Protein AF-X6M3Y1-F1 (afdb_monomer_lite)

pLDDT: mean 73.24, std 16.62, range [30.56, 94.12]

Foldseek 3Di:
DDDAQWEKDFAQVALVDDPRRIDIDGPPPCPPVPLVDDDDFAWDLFFDWDQLVVLQVLDPLDQPPPPPDDPPPPPVVCVPPPDDDPDPPLDSDHPRDDQVVLPHDDDDDDDCSNPPDPVNDDSYDDCCQDPNHGLFDDRDDLPPLDDPLQVLQRRLQSSVSVSCVVVVHDCPPRAGFASLLCQQSCQAHHSVDGHSSSVLSCQASRFTWGCQQPPDDSDYPPPDNGDSSSRGWDADPVPRDIDSPSVVPIIGGIHTD

Secondary structure (DSSP, 8-state):
-----EEEEE-SS-TTSTTTSEEEEETTTTGGGTTT-----PBPSSPEEEEHHHHHHHS---------PPP---TTTTTTT----------S--TT--GGGGTS----S--HHHH--GGGS-SEE-TT-BTTB--PPPP----SS--HHHHHHHHHHHHHHHHHHHTT---PSPP-B-HHHHHHTTBTEETTEE-HHHHHHHHHHT-EEBGGGS---SSS-TT-TT-GGGTS-EEETTTTEEE---TT-EEEEE-B-

Organism: Reticulomyxa filosa (NCBI:txid46433)

InterPro domains:
  IPR000668 Peptidase C1A, papain C-terminal [PF00112] (10-36)
  IPR000668 Peptidase C1A, papain C-terminal [PF00112] (145-230)
  IPR013128 Peptidase C1A [PTHR12411] (87-226)
  IPR038765 Papain-like cysteine peptidase superfamily [SSF54001] (10-43)
  IPR038765 Papain-like cysteine peptidase superfamily [SSF54001] (108-246)

Sequence (257 aa):
MGGGEKKKGRNSWGTFWGNNGYFRIVKGTNNLGIEELCNWATPAEAPVLVNASNYTSHFQHEKQKEVKQPEKKNAQAEQQKVRSSPTLMSTCRPPSNDWTLVGGEHVKSPRPQDYIKESDLPTDFFWGNIDGTNLLTLPRNQHIPQCLAFGTTSSLSDRFNVLRYQKGENLWPGINLSPQVLINQNAGGTCNGGTPILVYKYAHDTGIPHETCQLYQAINDPHGENTDLNICETCNSIFVLCTKDLSSYNVFLYIFG

Structure (mmCIF, N/CA/C/O backbone):
data_AF-X6M3Y1-F1
#
_entry.id   AF-X6M3Y1-F1
#
loop_
_atom_site.group_PDB
_atom_site.id
_atom_site.type_symbol
_atom_site.label_atom_id
_atom_site.label_alt_id
_atom_site.label_comp_id
_atom_site.label_asym_id
_atom_site.label_entity_id
_atom_site.label_seq_id
_atom_site.pdbx_PDB_ins_code
_atom_site.Cartn_x
_atom_site.Cartn_y
_atom_site.Cartn_z
_atom_site.occupancy
_atom_site.B_iso_or_equiv
_atom_site.auth_seq_id
_atom_site.auth_comp_id
_atom_site.auth_asym_id
_atom_site.auth_atom_id
_atom_site.pdbx_PDB_model_num
ATOM 1 N N . MET A 1 1 ? -30.537 20.343 13.866 1.00 30.56 1 MET A N 1
ATOM 2 C CA . MET A 1 1 ? -29.111 20.382 13.473 1.00 30.56 1 MET A CA 1
ATOM 3 C C . MET A 1 1 ? -28.625 18.941 13.394 1.00 30.56 1 MET A C 1
ATOM 5 O O . MET A 1 1 ? -28.434 18.327 14.431 1.00 30.56 1 MET A O 1
ATOM 9 N N . GLY A 1 2 ? -28.577 18.356 12.193 1.00 35.22 2 GLY A N 1
ATOM 10 C CA . GLY A 1 2 ? -28.268 16.933 12.008 1.00 35.22 2 GLY A CA 1
ATOM 11 C C . GLY A 1 2 ? -26.764 16.679 12.051 1.00 35.22 2 GLY A C 1
ATOM 12 O O . GLY A 1 2 ? -26.049 17.059 11.127 1.00 35.22 2 GLY A O 1
ATOM 13 N N . GLY A 1 3 ? -26.279 16.073 13.133 1.00 39.06 3 GLY A N 1
ATOM 14 C CA . GLY A 1 3 ? -24.910 15.577 13.238 1.00 39.06 3 GLY A CA 1
ATOM 15 C C . GLY A 1 3 ? -24.752 14.297 12.423 1.00 39.06 3 GLY A C 1
ATOM 16 O O . GLY A 1 3 ? -24.928 13.215 12.960 1.00 39.06 3 GLY A O 1
ATOM 17 N N . GLY A 1 4 ? -24.471 14.419 11.125 1.00 55.72 4 GLY A N 1
ATOM 18 C CA . GLY A 1 4 ? -24.090 13.263 10.307 1.00 55.72 4 GLY A CA 1
ATOM 19 C C . GLY A 1 4 ? -22.746 12.683 10.759 1.00 55.72 4 GLY A C 1
ATOM 20 O O . GLY A 1 4 ? -21.876 13.438 11.204 1.00 55.72 4 GLY A O 1
ATOM 21 N N . GLU A 1 5 ? -22.585 11.364 10.634 1.00 62.59 5 GLU A N 1
ATOM 22 C CA . GLU A 1 5 ? -21.345 10.627 10.917 1.00 62.59 5 GLU A CA 1
ATOM 23 C C . GLU A 1 5 ? -20.171 11.197 10.107 1.00 62.59 5 GLU A C 1
ATOM 25 O O . GLU A 1 5 ? -20.294 11.478 8.907 1.00 62.59 5 GLU A O 1
ATOM 30 N N . LYS A 1 6 ? -19.016 11.397 10.756 1.00 71.12 6 LYS A N 1
ATOM 31 C CA . LYS A 1 6 ? -17.847 12.041 10.138 1.00 71.12 6 LYS A CA 1
ATOM 32 C C . LYS A 1 6 ? -16.658 11.094 10.121 1.00 71.12 6 LYS A C 1
ATOM 34 O O . LYS A 1 6 ? -16.201 10.629 11.157 1.00 71.12 6 LYS A O 1
ATOM 39 N N . LYS A 1 7 ? -16.071 10.892 8.942 1.00 73.12 7 LYS A N 1
ATOM 40 C CA . LYS A 1 7 ? -14.771 10.223 8.803 1.00 73.12 7 LYS A CA 1
ATOM 41 C C . LYS A 1 7 ? -13.652 11.248 8.959 1.00 73.12 7 LYS A C 1
ATOM 43 O O . LYS A 1 7 ? -13.731 12.351 8.409 1.00 73.12 7 LYS A O 1
ATOM 48 N N . LYS A 1 8 ? -12.599 10.891 9.697 1.00 82.94 8 LYS A N 1
ATOM 49 C CA . LYS A 1 8 ? -11.385 11.708 9.827 1.00 82.94 8 LYS A CA 1
ATOM 50 C C . LYS A 1 8 ? -10.329 11.228 8.828 1.00 82.94 8 LYS A C 1
ATOM 52 O O . LYS A 1 8 ? -9.882 10.089 8.912 1.00 82.94 8 LYS A O 1
ATOM 57 N N . GLY A 1 9 ? -9.925 12.103 7.909 1.00 77.50 9 GLY A N 1
ATOM 58 C CA . GLY A 1 9 ? -8.853 11.865 6.935 1.00 77.50 9 GLY A CA 1
ATOM 59 C C . GLY A 1 9 ? -7.598 12.674 7.264 1.00 77.50 9 GLY A C 1
ATOM 60 O O . GLY A 1 9 ? -7.696 13.742 7.871 1.00 77.50 9 GLY A O 1
ATOM 61 N N . ARG A 1 10 ? -6.414 12.175 6.893 1.00 78.12 10 ARG A N 1
ATOM 62 C CA . ARG A 1 10 ? -5.130 12.896 7.006 1.00 78.12 10 ARG A CA 1
ATOM 63 C C . ARG A 1 10 ? -4.863 13.673 5.713 1.00 78.12 10 ARG A C 1
ATOM 65 O O . ARG A 1 10 ? -5.164 13.166 4.639 1.00 78.12 10 ARG A O 1
ATOM 72 N N . ASN A 1 11 ? -4.317 14.885 5.811 1.00 76.38 11 ASN A N 1
ATOM 73 C CA . ASN A 1 11 ? -3.915 15.676 4.641 1.00 76.38 11 ASN A CA 1
ATOM 74 C C . ASN A 1 11 ? -2.398 15.590 4.382 1.00 76.38 11 ASN A C 1
ATOM 76 O O . ASN A 1 11 ? -1.631 15.178 5.253 1.00 76.38 11 ASN A O 1
ATOM 80 N N . SER A 1 12 ? -1.978 16.000 3.184 1.00 71.56 12 SER A N 1
ATOM 81 C CA . SER A 1 12 ? -0.576 16.024 2.743 1.00 71.56 12 SER A CA 1
ATOM 82 C C . SER A 1 12 ? 0.134 17.370 2.957 1.00 71.56 12 SER A C 1
ATOM 84 O O . SER A 1 12 ? 1.345 17.451 2.774 1.00 71.56 12 SER A O 1
ATOM 86 N N . TRP A 1 13 ? -0.583 18.419 3.372 1.00 71.62 13 TRP A N 1
ATOM 87 C CA . TRP A 1 13 ? -0.034 19.744 3.687 1.00 71.62 13 TRP A CA 1
ATOM 88 C C . TRP A 1 13 ? 0.578 19.831 5.088 1.00 71.62 13 TRP A C 1
ATOM 90 O O . TRP A 1 13 ? 1.075 20.877 5.469 1.00 71.62 13 TRP A O 1
ATOM 100 N N . GLY A 1 14 ? 0.591 18.741 5.853 1.00 75.06 14 GLY A N 1
ATOM 101 C CA . GLY A 1 14 ? 1.234 18.695 7.162 1.00 75.06 14 GLY A CA 1
ATOM 102 C C . GLY A 1 14 ? 0.368 19.255 8.290 1.00 75.06 14 GLY A C 1
ATOM 103 O O . GLY A 1 14 ? -0.807 19.584 8.126 1.00 75.06 14 GLY A O 1
ATOM 104 N N . THR A 1 15 ? 0.949 19.312 9.487 1.00 80.94 15 THR A N 1
ATOM 105 C CA . THR A 1 15 ? 0.204 19.561 10.730 1.00 80.94 15 THR A CA 1
ATOM 106 C C . THR A 1 15 ? -0.320 20.987 10.872 1.00 80.94 15 THR A C 1
ATOM 108 O O . THR A 1 15 ? -1.254 21.196 11.634 1.00 80.94 15 THR A O 1
ATOM 111 N N . PHE A 1 16 ? 0.215 21.960 10.133 1.00 82.81 16 PHE A N 1
ATOM 112 C CA . PHE A 1 16 ? -0.218 23.360 10.219 1.00 82.81 16 PHE A CA 1
ATOM 113 C C . PHE A 1 16 ? -1.566 23.635 9.536 1.00 82.81 16 PHE A C 1
ATOM 115 O O . PHE A 1 16 ? -2.150 24.696 9.746 1.00 82.81 16 PHE A O 1
ATOM 122 N N . TRP A 1 17 ? -2.065 22.708 8.714 1.00 81.12 17 TRP A N 1
ATOM 123 C CA . TRP A 1 17 ? -3.329 22.871 8.001 1.00 81.12 17 TRP A CA 1
ATOM 124 C C . TRP A 1 17 ? -4.440 21.985 8.579 1.00 81.12 17 TRP A C 1
ATOM 126 O O . TRP A 1 17 ? -4.222 20.830 8.972 1.00 81.12 17 TRP A O 1
ATOM 136 N N . GLY A 1 18 ? -5.666 22.517 8.571 1.00 83.06 18 GLY A N 1
ATOM 137 C CA . GLY A 1 18 ? -6.868 21.823 9.028 1.00 83.06 18 GLY A CA 1
ATOM 138 C C . GLY A 1 18 ? -6.852 21.563 10.535 1.00 83.06 18 GLY A C 1
ATOM 139 O O . GLY A 1 18 ? -6.463 22.413 11.328 1.00 83.06 18 GLY A O 1
ATOM 140 N N . ASN A 1 19 ? -7.265 20.365 10.939 1.00 83.81 19 ASN A N 1
ATOM 141 C CA . ASN A 1 19 ? -7.299 19.922 12.332 1.00 83.81 19 ASN A CA 1
ATOM 142 C C . ASN A 1 19 ? -5.987 19.220 12.711 1.00 83.81 19 ASN A C 1
ATOM 144 O O . ASN A 1 19 ? -5.992 18.007 12.926 1.00 83.81 19 ASN A O 1
ATOM 148 N N . ASN A 1 20 ? -4.876 19.957 12.771 1.00 84.00 20 ASN A N 1
ATOM 149 C CA . ASN A 1 20 ? -3.535 19.423 13.048 1.00 84.00 20 ASN A CA 1
ATOM 150 C C . ASN A 1 20 ? -3.076 18.364 12.029 1.00 84.00 20 ASN A C 1
ATOM 152 O O . ASN A 1 20 ? -2.625 17.282 12.409 1.00 84.00 20 ASN A O 1
ATOM 156 N N . GLY A 1 21 ? -3.242 18.623 10.729 1.00 80.06 21 GLY A N 1
ATOM 157 C CA . GLY A 1 21 ? -2.907 17.639 9.692 1.00 80.06 21 GLY A CA 1
ATOM 158 C C . GLY A 1 21 ? -4.066 16.728 9.283 1.00 80.06 21 GLY A C 1
ATOM 159 O O . GLY A 1 21 ? -3.867 15.754 8.557 1.00 80.06 21 GLY A O 1
ATOM 160 N N . TYR A 1 22 ? -5.295 17.050 9.699 1.00 84.12 22 TYR A N 1
ATOM 161 C CA . TYR A 1 22 ? -6.482 16.241 9.421 1.00 84.12 22 TYR A CA 1
ATOM 162 C C . TYR A 1 22 ? -7.662 17.067 8.910 1.00 84.12 22 TYR A C 1
ATOM 164 O O . TYR A 1 22 ? -7.782 18.255 9.194 1.00 84.12 22 TYR A O 1
ATOM 172 N N . PHE A 1 23 ? -8.579 16.416 8.208 1.00 84.94 23 PHE A N 1
ATOM 173 C CA . PHE A 1 23 ? -9.876 16.961 7.822 1.00 84.94 23 PHE A CA 1
ATOM 174 C C . PHE A 1 23 ? -10.991 15.995 8.226 1.00 84.94 23 PHE A C 1
ATOM 176 O O . PHE A 1 23 ? -10.748 14.830 8.551 1.00 84.94 23 PHE A O 1
ATOM 183 N N . ARG A 1 24 ? -12.225 16.494 8.249 1.00 84.06 24 ARG A N 1
ATOM 184 C CA . ARG A 1 24 ? -13.423 15.687 8.492 1.00 84.06 24 ARG A CA 1
ATOM 185 C C . ARG A 1 24 ? -14.306 15.734 7.260 1.00 84.06 24 ARG A C 1
ATOM 187 O O . ARG A 1 24 ? -14.491 16.806 6.690 1.00 84.06 24 ARG A O 1
ATOM 194 N N . ILE A 1 25 ? -14.861 14.591 6.890 1.00 81.19 25 ILE A N 1
ATOM 195 C CA . ILE A 1 25 ? -15.782 14.465 5.766 1.00 81.19 25 ILE A CA 1
ATOM 196 C C . ILE A 1 25 ? -17.045 13.738 6.212 1.00 81.19 25 ILE A C 1
ATOM 198 O O . ILE A 1 25 ? -16.974 12.799 7.005 1.00 81.19 25 ILE A O 1
ATOM 202 N N . VAL A 1 26 ? -18.198 14.221 5.752 1.00 80.00 26 VAL A N 1
ATOM 203 C CA . VAL A 1 26 ? -19.497 13.608 6.053 1.00 80.00 26 VAL A CA 1
ATOM 204 C C . VAL A 1 26 ? -19.608 12.304 5.264 1.00 80.00 26 VAL A C 1
ATOM 206 O O . VAL A 1 26 ? -19.331 12.290 4.065 1.00 80.00 26 VAL A O 1
ATOM 209 N N . LYS A 1 27 ? -19.966 11.218 5.952 1.00 76.44 27 LYS A N 1
ATOM 210 C CA . LYS A 1 27 ? -20.235 9.901 5.357 1.00 76.44 27 LYS A CA 1
ATOM 211 C C . LYS A 1 27 ? -21.645 9.874 4.746 1.00 76.44 27 LYS A C 1
ATOM 213 O O . LYS A 1 27 ? -22.550 10.530 5.258 1.00 76.44 27 LYS A O 1
ATOM 218 N N . GLY A 1 28 ? -21.835 9.095 3.684 1.00 74.81 28 GLY A N 1
ATOM 219 C CA . GLY A 1 28 ? -23.140 8.775 3.091 1.00 74.81 28 GLY A CA 1
ATOM 220 C C . GLY A 1 28 ? -23.686 9.831 2.130 1.00 74.81 28 GLY A C 1
ATOM 221 O O . GLY A 1 28 ? -24.784 9.673 1.603 1.00 74.81 28 GLY A O 1
ATOM 222 N N . THR A 1 29 ? -22.948 10.919 1.904 1.00 80.31 29 THR A N 1
ATOM 223 C CA . THR A 1 29 ? -23.329 11.988 0.968 1.00 80.31 29 THR A CA 1
ATOM 224 C C . THR A 1 29 ? -22.444 12.036 -0.272 1.00 80.31 29 THR A C 1
ATOM 226 O O . THR A 1 29 ? -22.607 12.940 -1.090 1.00 80.31 29 THR A O 1
ATOM 229 N N . ASN A 1 30 ? -21.498 11.097 -0.411 1.00 73.44 30 ASN A N 1
ATOM 230 C CA . ASN A 1 30 ? -20.505 11.075 -1.481 1.00 73.44 30 ASN A CA 1
ATOM 231 C C . ASN A 1 30 ? -19.776 12.423 -1.675 1.00 73.44 30 ASN A C 1
ATOM 233 O O . ASN A 1 30 ? -19.511 12.884 -2.788 1.00 73.44 30 ASN A O 1
ATOM 237 N N . ASN A 1 31 ? -19.464 13.099 -0.568 1.00 73.44 31 ASN A N 1
ATOM 238 C CA . ASN A 1 31 ? -18.781 14.384 -0.624 1.00 73.44 31 ASN A CA 1
ATOM 239 C C . ASN A 1 31 ? -17.393 14.227 -1.276 1.00 73.44 31 ASN A C 1
ATOM 241 O O . ASN A 1 31 ? -16.652 13.302 -0.943 1.00 73.44 31 ASN A O 1
ATOM 245 N N . LEU A 1 32 ? -17.034 15.133 -2.192 1.00 72.81 32 LEU A N 1
ATOM 246 C CA . LEU A 1 32 ? -15.789 15.074 -2.983 1.00 72.81 32 LEU A CA 1
ATOM 247 C C . LEU A 1 32 ? -15.592 13.768 -3.783 1.00 72.81 32 LEU A C 1
ATOM 249 O O . LEU A 1 32 ? -14.458 13.428 -4.113 1.00 72.81 32 LEU A O 1
ATOM 253 N N . GLY A 1 33 ? -16.661 13.020 -4.068 1.00 71.88 33 GLY A N 1
ATOM 254 C CA . GLY A 1 33 ? -16.580 11.769 -4.824 1.00 71.88 33 GLY A CA 1
ATOM 255 C C . GLY A 1 33 ? -15.887 10.617 -4.080 1.00 71.88 33 GLY A C 1
ATOM 256 O O . GLY A 1 33 ? -15.565 9.594 -4.678 1.00 71.88 33 GLY A O 1
ATOM 257 N N . ILE A 1 34 ? -15.629 10.752 -2.771 1.00 72.25 34 ILE A N 1
ATOM 258 C CA . ILE A 1 34 ? -14.896 9.741 -1.984 1.00 72.25 34 ILE A CA 1
ATOM 259 C C . ILE A 1 34 ? -15.653 8.411 -1.868 1.00 72.25 34 ILE A C 1
ATOM 261 O O . ILE A 1 34 ? -15.066 7.373 -1.568 1.00 72.25 34 ILE A O 1
ATOM 265 N N . GLU A 1 35 ? -16.963 8.450 -2.087 1.00 74.62 35 GLU A N 1
ATOM 266 C CA . GLU A 1 35 ? -17.842 7.292 -2.097 1.00 74.62 35 GLU A CA 1
ATOM 267 C C . GLU A 1 35 ? -18.259 6.960 -3.532 1.00 74.62 35 GLU A C 1
ATOM 269 O O . GLU A 1 35 ? -19.259 6.288 -3.693 1.00 74.62 35 GLU A O 1
ATOM 274 N N . GLU A 1 36 ? -17.545 7.418 -4.573 1.00 70.94 36 GLU A N 1
ATOM 275 C CA . GLU A 1 36 ? -17.831 7.040 -5.965 1.00 70.94 36 GLU A CA 1
ATOM 276 C C . GLU A 1 36 ? -17.197 5.712 -6.324 1.00 70.94 36 GLU A C 1
ATOM 278 O O . GLU A 1 36 ? -17.861 4.895 -6.940 1.00 70.94 36 GLU A O 1
ATOM 283 N N . LEU A 1 37 ? -15.939 5.468 -5.954 1.00 71.25 37 LEU A N 1
ATOM 284 C CA . LEU A 1 37 ? -15.210 4.248 -6.304 1.00 71.25 37 LEU A CA 1
ATOM 285 C C . LEU A 1 37 ? -14.858 3.484 -5.028 1.00 71.25 37 LEU A C 1
ATOM 287 O O . LEU A 1 37 ? -13.996 3.894 -4.255 1.00 71.25 37 LEU A O 1
ATOM 291 N N . CYS A 1 38 ? -15.515 2.344 -4.806 1.00 75.12 38 CYS A N 1
ATOM 292 C CA . CYS A 1 38 ? -15.177 1.453 -3.697 1.00 75.12 38 CYS A CA 1
ATOM 293 C C . CYS A 1 38 ? -14.281 0.316 -4.196 1.00 75.12 38 CYS A C 1
ATOM 295 O O . CYS A 1 38 ? -14.755 -0.634 -4.822 1.00 75.12 38 CYS A O 1
ATOM 297 N N . ASN A 1 39 ? -12.975 0.432 -3.969 1.00 79.38 39 ASN A N 1
ATOM 298 C CA . ASN A 1 39 ? -11.992 -0.589 -4.317 1.00 79.38 39 ASN A CA 1
ATOM 299 C C . ASN A 1 39 ? -11.162 -0.914 -3.075 1.00 79.38 39 ASN A C 1
ATOM 301 O O . ASN A 1 39 ? -10.806 -0.020 -2.306 1.00 79.38 39 ASN A O 1
ATOM 305 N N . TRP A 1 40 ? -10.847 -2.187 -2.873 1.00 83.12 40 TRP A N 1
ATOM 306 C CA . TRP A 1 40 ? -9.931 -2.605 -1.825 1.00 83.12 40 TRP A CA 1
ATOM 307 C C . TRP A 1 40 ? -9.213 -3.885 -2.223 1.00 83.12 40 TRP A C 1
ATOM 309 O O . TRP A 1 40 ? -9.673 -4.621 -3.091 1.00 83.12 40 TRP A O 1
ATOM 319 N N . ALA A 1 41 ? -8.116 -4.159 -1.528 1.00 86.88 41 ALA A N 1
ATOM 320 C CA . ALA A 1 41 ? -7.443 -5.443 -1.561 1.00 86.88 41 ALA A CA 1
ATOM 321 C C . ALA A 1 41 ? -7.182 -5.907 -0.123 1.00 86.88 41 ALA A C 1
ATOM 323 O O . ALA A 1 41 ? -7.070 -5.081 0.796 1.00 86.88 41 ALA A O 1
ATOM 324 N N . THR A 1 42 ? -7.117 -7.218 0.085 1.00 88.75 42 THR A N 1
ATOM 325 C CA . THR A 1 42 ? -6.801 -7.811 1.388 1.00 88.75 42 THR A CA 1
ATOM 326 C C . THR A 1 42 ? -5.342 -8.249 1.374 1.00 88.75 42 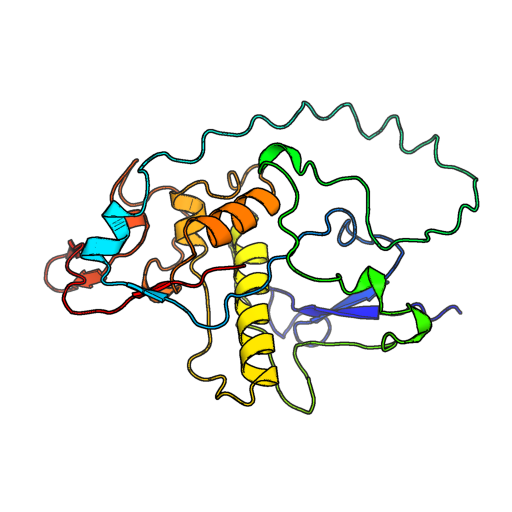THR A C 1
ATOM 328 O O . THR A 1 42 ? -4.950 -8.960 0.452 1.00 88.75 42 THR A O 1
ATOM 331 N N . PRO A 1 43 ? -4.499 -7.798 2.319 1.00 88.50 43 PRO A N 1
ATOM 332 C CA . PRO A 1 43 ? -3.105 -8.218 2.335 1.00 88.50 43 PRO A CA 1
ATOM 333 C C . PRO A 1 43 ? -2.995 -9.736 2.494 1.00 88.50 43 PRO A C 1
ATOM 335 O O . PRO A 1 43 ? -3.748 -10.331 3.269 1.00 88.50 43 PRO A O 1
ATOM 338 N N . ALA A 1 44 ? -2.051 -10.355 1.786 1.00 85.94 44 ALA A N 1
ATOM 339 C CA . ALA A 1 44 ? -1.667 -11.732 2.065 1.00 85.94 44 ALA A CA 1
ATOM 340 C C . ALA A 1 44 ? -1.060 -11.835 3.476 1.00 85.94 44 ALA A C 1
ATOM 342 O O . ALA A 1 44 ? -0.567 -10.853 4.035 1.00 85.94 44 ALA A O 1
ATOM 343 N N . GLU A 1 45 ? -1.096 -13.034 4.062 1.00 80.31 45 GLU A N 1
ATOM 344 C CA . GLU A 1 45 ? -0.752 -13.235 5.474 1.00 80.31 45 GLU A CA 1
ATOM 345 C C . GLU A 1 45 ? 0.672 -12.807 5.847 1.00 80.31 45 GLU A C 1
ATOM 347 O O . GLU A 1 45 ? 0.884 -12.389 6.988 1.00 80.31 45 GLU A O 1
ATOM 352 N N . ALA A 1 46 ? 1.617 -12.895 4.910 1.00 73.94 46 ALA A N 1
ATOM 353 C CA . ALA A 1 46 ? 2.993 -12.443 5.064 1.00 73.94 46 ALA A CA 1
ATOM 354 C C . ALA A 1 46 ? 3.541 -11.923 3.721 1.00 73.94 46 ALA A C 1
ATOM 356 O O . ALA A 1 46 ? 3.143 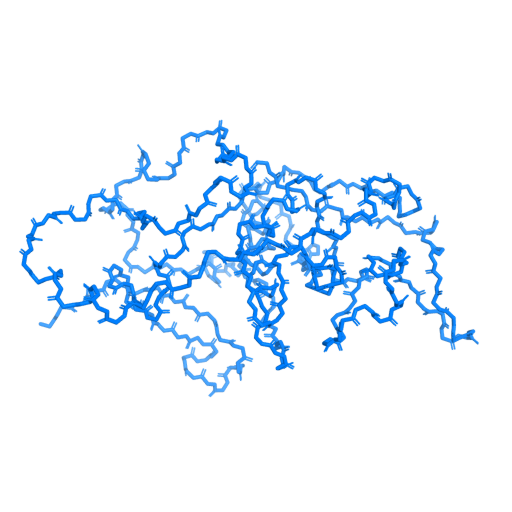-12.427 2.665 1.00 73.94 46 ALA A O 1
ATOM 357 N N . PRO A 1 47 ? 4.461 -10.938 3.735 1.00 76.06 47 PRO A N 1
ATOM 358 C CA . PRO A 1 47 ? 5.191 -10.560 2.534 1.00 76.06 47 PRO A CA 1
ATOM 359 C C . PRO A 1 47 ? 6.069 -11.722 2.059 1.00 76.06 47 PRO A C 1
ATOM 361 O O . PRO A 1 47 ? 6.647 -12.457 2.862 1.00 76.06 47 PRO A O 1
ATOM 364 N N . VAL A 1 48 ? 6.201 -11.865 0.746 1.00 77.31 48 VAL A N 1
ATOM 365 C CA . VAL A 1 48 ? 7.074 -12.868 0.136 1.00 77.31 48 VAL A CA 1
ATOM 366 C C . VAL A 1 48 ? 8.490 -12.309 0.084 1.00 77.31 48 VAL A C 1
ATOM 368 O O . VAL A 1 48 ? 8.718 -11.210 -0.418 1.00 77.31 48 VAL A O 1
ATOM 371 N N . LEU A 1 49 ? 9.453 -13.060 0.614 1.00 70.69 49 LEU A N 1
ATOM 372 C CA . LEU A 1 49 ? 10.867 -12.741 0.457 1.00 70.69 49 LEU A CA 1
ATOM 373 C C . LEU A 1 49 ? 11.336 -13.235 -0.905 1.00 70.69 49 LEU A C 1
ATOM 375 O O . LEU A 1 49 ? 11.343 -14.437 -1.167 1.00 70.69 49 LEU A O 1
ATOM 379 N N . VAL A 1 50 ? 11.741 -12.302 -1.759 1.00 68.19 50 VAL A N 1
ATOM 380 C CA . VAL A 1 50 ? 12.281 -12.605 -3.084 1.00 68.19 50 VAL A CA 1
ATOM 381 C C . VAL A 1 50 ? 13.704 -12.076 -3.192 1.00 68.19 50 VAL A C 1
ATOM 383 O O . VAL A 1 50 ? 14.008 -10.960 -2.760 1.00 68.19 50 VAL A O 1
ATOM 386 N N . ASN A 1 51 ? 14.592 -12.882 -3.779 1.00 65.88 51 ASN A N 1
ATOM 387 C CA . ASN A 1 51 ? 15.868 -12.360 -4.247 1.00 65.88 51 ASN A CA 1
ATOM 388 C C . ASN A 1 51 ? 15.572 -11.486 -5.464 1.00 65.88 51 ASN A C 1
ATOM 390 O O . ASN A 1 51 ? 14.929 -11.950 -6.408 1.00 65.88 51 ASN A O 1
ATOM 394 N N . ALA A 1 52 ? 16.018 -10.235 -5.454 1.00 59.25 52 ALA A N 1
ATOM 395 C CA . ALA A 1 52 ? 15.649 -9.309 -6.510 1.00 59.25 52 ALA A CA 1
ATOM 396 C C . ALA A 1 52 ? 16.200 -9.704 -7.896 1.00 59.25 52 ALA A C 1
ATOM 398 O O . ALA A 1 52 ? 15.624 -9.304 -8.903 1.00 59.25 52 ALA A O 1
ATOM 399 N N . SER A 1 53 ? 17.253 -10.533 -7.964 1.00 58.12 53 SER A N 1
ATOM 400 C CA . SER A 1 53 ? 17.740 -11.104 -9.231 1.00 58.12 53 SER A CA 1
ATOM 401 C C . SER A 1 53 ? 16.781 -12.134 -9.844 1.00 58.12 53 SER A C 1
ATOM 403 O O . SER A 1 53 ? 16.760 -12.297 -11.059 1.00 58.12 53 SER A O 1
ATOM 405 N N . ASN A 1 54 ? 15.967 -12.800 -9.017 1.00 58.12 54 ASN A N 1
ATOM 406 C CA . ASN A 1 54 ? 14.911 -13.732 -9.437 1.00 58.12 54 ASN A CA 1
ATOM 407 C C . ASN A 1 54 ? 13.539 -13.056 -9.518 1.00 58.12 54 ASN A C 1
ATOM 409 O O . ASN A 1 54 ? 12.602 -13.596 -10.095 1.00 58.12 54 ASN A O 1
ATOM 413 N N . TYR A 1 55 ? 13.404 -11.884 -8.906 1.00 56.53 55 TYR A N 1
ATOM 414 C CA . TYR A 1 55 ? 12.179 -11.107 -8.923 1.00 56.53 55 TYR A CA 1
ATOM 415 C C . TYR A 1 55 ? 11.862 -10.630 -10.341 1.00 56.53 55 TYR A C 1
ATOM 417 O O . TYR A 1 55 ? 10.717 -10.707 -10.751 1.00 56.53 55 TYR A O 1
ATOM 425 N N . THR A 1 56 ? 12.864 -10.240 -11.129 1.00 55.12 56 THR A N 1
ATOM 426 C CA . THR A 1 56 ? 12.692 -9.665 -12.474 1.00 55.12 56 THR A CA 1
ATOM 427 C C . THR A 1 56 ? 12.246 -10.666 -13.534 1.00 55.12 56 THR A C 1
ATOM 429 O O . THR A 1 56 ? 11.516 -10.290 -14.442 1.00 55.12 56 THR A O 1
ATOM 432 N N . SER A 1 57 ? 12.568 -11.954 -13.383 1.00 52.78 57 SER A N 1
ATOM 433 C CA . SER A 1 57 ? 12.051 -13.017 -14.259 1.00 52.78 57 SER A CA 1
ATOM 434 C C . SER A 1 57 ? 10.593 -13.403 -13.966 1.00 52.78 57 SER A C 1
ATOM 436 O O . SER A 1 57 ? 9.955 -14.032 -14.810 1.00 52.78 57 SER A O 1
ATOM 438 N N . HIS A 1 58 ? 10.049 -13.013 -12.804 1.00 48.38 58 HIS A N 1
ATOM 439 C CA . HIS A 1 58 ? 8.625 -13.152 -12.473 1.00 48.38 58 HIS A CA 1
ATOM 440 C C . HIS A 1 58 ? 7.747 -12.069 -13.117 1.00 48.38 58 HIS A C 1
ATOM 442 O O . HIS A 1 58 ? 6.544 -12.281 -13.280 1.00 48.38 58 HIS A O 1
ATOM 448 N N . PHE A 1 59 ? 8.324 -10.931 -13.511 1.00 53.88 59 PHE A N 1
ATOM 449 C CA . PHE A 1 59 ? 7.611 -9.913 -14.273 1.00 53.88 59 PHE A CA 1
ATOM 450 C C . PHE A 1 59 ? 7.609 -10.325 -15.737 1.00 53.88 59 PHE A C 1
ATOM 452 O O . PHE A 1 59 ? 8.648 -10.346 -16.394 1.00 53.88 59 PHE A O 1
ATOM 459 N N . GLN A 1 60 ? 6.432 -10.598 -16.298 1.00 47.47 60 GLN A N 1
ATOM 460 C CA . GLN A 1 60 ? 6.298 -10.411 -17.736 1.00 47.47 60 GLN A CA 1
ATOM 461 C C . GLN A 1 60 ? 6.587 -8.928 -17.990 1.00 47.47 60 GLN A C 1
ATOM 463 O O . GLN A 1 60 ? 5.853 -8.076 -17.500 1.00 47.47 60 GLN A O 1
ATOM 468 N N . HIS A 1 61 ? 7.667 -8.626 -18.717 1.00 47.34 61 HIS A N 1
ATOM 469 C CA . HIS A 1 61 ? 8.119 -7.279 -19.106 1.00 47.34 61 HIS A CA 1
ATOM 470 C C . HIS A 1 61 ? 7.077 -6.450 -19.886 1.00 47.34 61 HIS A C 1
ATOM 472 O O . HIS A 1 61 ? 7.397 -5.416 -20.472 1.00 47.34 61 HIS A O 1
ATOM 478 N N . GLU A 1 62 ? 5.826 -6.885 -19.953 1.00 51.00 62 GLU A N 1
ATOM 479 C CA . GLU A 1 62 ? 4.775 -6.158 -20.627 1.00 51.00 62 GLU A CA 1
ATOM 480 C C . GLU A 1 62 ? 4.267 -5.062 -19.691 1.00 51.00 62 GLU A C 1
ATOM 482 O O . GLU A 1 62 ? 3.494 -5.323 -18.767 1.00 51.00 62 GLU A O 1
ATOM 487 N N . LYS A 1 63 ? 4.675 -3.809 -19.958 1.00 52.97 63 LYS A N 1
ATOM 488 C CA . LYS A 1 63 ? 3.920 -2.632 -19.502 1.00 52.97 63 LYS A CA 1
ATOM 489 C C . LYS A 1 63 ? 2.440 -2.943 -19.699 1.00 52.97 63 LYS A C 1
ATOM 491 O O . LYS A 1 63 ? 2.051 -3.350 -20.800 1.00 52.97 63 LYS A O 1
ATOM 496 N N . GLN A 1 64 ? 1.616 -2.755 -18.665 1.00 56.22 64 GLN A N 1
ATOM 497 C CA . GLN A 1 64 ? 0.178 -2.925 -18.847 1.00 56.22 64 GLN A CA 1
ATOM 498 C C . GLN A 1 64 ? -0.251 -2.007 -19.998 1.00 56.22 64 GLN A C 1
ATOM 500 O O . GLN A 1 64 ? -0.026 -0.791 -19.950 1.00 56.22 64 GLN A O 1
ATOM 505 N N . LYS A 1 65 ? -0.787 -2.608 -21.072 1.00 52.66 65 LYS A N 1
ATOM 506 C CA . LYS A 1 65 ? -1.288 -1.863 -22.234 1.00 52.66 65 LYS A CA 1
ATOM 507 C C . LYS A 1 65 ? -2.267 -0.818 -21.721 1.00 52.66 65 LYS A C 1
ATOM 509 O O . LYS A 1 65 ? -3.110 -1.143 -20.887 1.00 52.66 65 LYS A O 1
ATOM 514 N N . GLU A 1 66 ? -2.161 0.415 -22.218 1.00 51.38 66 GLU A N 1
ATOM 515 C CA . GLU A 1 66 ? -3.112 1.469 -21.873 1.00 51.38 66 GLU A CA 1
ATOM 516 C C . GLU A 1 66 ? -4.539 0.958 -22.083 1.00 51.38 66 GLU A C 1
ATOM 518 O O . GLU A 1 66 ? -4.983 0.709 -23.20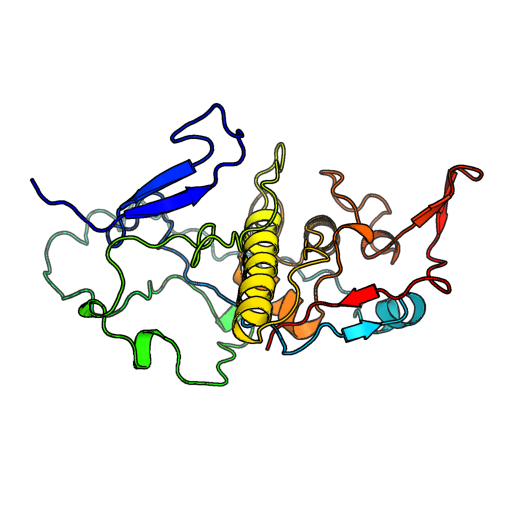8 1.00 51.38 66 GLU A O 1
ATOM 523 N N . VAL A 1 67 ? -5.266 0.788 -20.983 1.00 50.97 67 VAL A N 1
ATOM 524 C CA . VAL A 1 67 ? -6.696 0.527 -21.046 1.00 50.97 67 VAL A CA 1
ATOM 525 C C . VAL A 1 67 ? -7.338 1.838 -21.480 1.00 50.97 67 VAL A C 1
ATOM 527 O O . VAL A 1 67 ? -7.423 2.785 -20.695 1.00 50.97 67 VAL A O 1
ATOM 530 N N . LYS A 1 68 ? -7.765 1.918 -22.747 1.00 42.34 68 LYS A N 1
ATOM 531 C CA . LYS A 1 68 ? -8.568 3.044 -23.236 1.00 42.34 68 LYS A CA 1
ATOM 532 C C . LYS A 1 68 ? -9.817 3.135 -22.364 1.00 42.34 68 LYS A C 1
ATOM 534 O O . LYS A 1 68 ? -10.661 2.242 -22.409 1.00 42.34 68 LYS A O 1
ATOM 539 N N . GLN A 1 69 ? -9.924 4.197 -21.563 1.00 43.44 69 GLN A N 1
ATOM 540 C CA . GLN A 1 69 ? -11.170 4.488 -20.861 1.00 43.44 69 GLN A CA 1
ATOM 541 C C . GLN A 1 69 ? -12.290 4.605 -21.904 1.00 43.44 69 GLN A C 1
ATOM 543 O O . GLN A 1 69 ? -12.065 5.225 -22.950 1.00 43.44 69 GLN A O 1
ATOM 548 N N . PRO A 1 70 ? -13.485 4.043 -21.655 1.00 38.69 70 PRO A N 1
ATOM 549 C CA . PRO A 1 70 ? -14.636 4.378 -22.476 1.00 38.69 70 PRO A CA 1
ATOM 550 C C . PRO A 1 70 ? -14.802 5.900 -22.455 1.00 38.69 70 PRO A C 1
ATOM 552 O O . PRO A 1 70 ? -14.696 6.524 -21.395 1.00 38.69 70 PRO A O 1
ATOM 555 N N . GLU A 1 71 ? -14.997 6.500 -23.633 1.00 32.81 71 GLU A N 1
ATOM 556 C CA . GLU A 1 71 ? -15.221 7.938 -23.770 1.00 32.81 71 GLU A CA 1
ATOM 557 C C . GLU A 1 71 ? -16.250 8.379 -22.731 1.00 32.81 71 GLU A C 1
ATOM 559 O O . GLU A 1 71 ? -17.344 7.810 -22.644 1.00 32.81 71 GLU A O 1
ATOM 564 N N . LYS A 1 72 ? -15.885 9.374 -21.914 1.00 38.38 72 LYS A N 1
ATOM 565 C CA . LYS A 1 72 ? -16.799 9.996 -20.959 1.00 38.38 72 LYS A CA 1
ATOM 566 C C . LYS A 1 72 ? -17.987 10.538 -21.750 1.00 38.38 72 LYS A C 1
ATOM 568 O O . LYS A 1 72 ? -17.934 11.654 -22.259 1.00 38.38 72 LYS A O 1
ATOM 573 N N . LYS A 1 73 ? -19.075 9.770 -21.855 1.00 34.72 73 LYS A N 1
ATOM 574 C CA . LYS A 1 73 ? -20.367 10.335 -22.242 1.00 34.72 73 LYS A CA 1
ATOM 575 C C . LYS A 1 73 ? -20.656 11.435 -21.230 1.00 34.72 73 LYS A C 1
ATOM 577 O O . LYS A 1 73 ? -20.552 11.207 -20.029 1.00 34.72 73 LYS A O 1
ATOM 582 N N . ASN A 1 74 ? -20.913 12.638 -21.736 1.00 33.53 74 ASN A N 1
ATOM 583 C CA . ASN A 1 74 ? -21.051 13.864 -20.957 1.00 33.53 74 ASN A CA 1
ATOM 584 C C . ASN A 1 74 ? -21.909 13.649 -19.696 1.00 33.53 74 ASN A C 1
ATOM 586 O O . ASN A 1 74 ? -23.137 13.660 -19.757 1.00 33.53 74 ASN A O 1
ATOM 590 N N . ALA A 1 75 ? -21.247 13.525 -18.542 1.00 41.91 75 ALA A N 1
ATOM 591 C CA . ALA A 1 75 ? -21.867 13.322 -17.229 1.00 41.91 75 ALA A CA 1
ATOM 592 C C . ALA A 1 75 ? -22.695 14.532 -16.747 1.00 41.91 75 ALA A C 1
ATOM 594 O O . ALA A 1 75 ? -23.298 14.495 -15.679 1.00 41.91 75 ALA A O 1
ATOM 595 N N . GLN A 1 76 ? -22.753 15.609 -17.534 1.00 38.00 76 GLN A N 1
ATOM 596 C CA . GLN A 1 76 ? -23.582 16.779 -17.250 1.00 38.00 76 GLN A CA 1
ATOM 597 C C . GLN A 1 76 ? -25.044 16.610 -17.694 1.00 38.00 76 GLN A C 1
ATOM 599 O O . GLN A 1 76 ? -25.900 17.335 -17.198 1.00 38.00 76 GLN A O 1
ATOM 604 N N . ALA A 1 77 ? -25.367 15.648 -18.569 1.00 33.56 77 ALA A N 1
ATOM 605 C CA . ALA A 1 77 ? -26.746 15.454 -19.037 1.00 33.56 77 ALA A CA 1
ATOM 606 C C . ALA A 1 77 ? -27.597 14.536 -18.129 1.00 33.56 77 ALA A C 1
ATOM 608 O O . ALA A 1 77 ? -28.823 14.620 -18.159 1.00 33.56 77 ALA A O 1
ATOM 609 N N . GLU A 1 78 ? -26.984 13.694 -17.288 1.00 36.00 78 GLU A N 1
ATOM 610 C CA . GLU A 1 78 ? -27.712 12.779 -16.383 1.00 36.00 78 GLU A CA 1
ATOM 611 C C . GLU A 1 78 ? -27.921 13.326 -14.963 1.00 36.00 78 GLU A C 1
ATOM 613 O O . GLU A 1 78 ? -28.830 12.881 -14.260 1.00 36.00 78 GLU A O 1
ATOM 618 N N . GLN A 1 79 ? -27.171 14.355 -14.553 1.00 44.41 79 GLN A N 1
ATOM 619 C CA . GLN A 1 79 ? -27.293 14.956 -13.216 1.00 44.41 79 GLN A CA 1
ATOM 620 C C . GLN A 1 79 ? -28.639 15.662 -12.964 1.00 44.41 79 GLN A C 1
ATOM 622 O O . GLN A 1 79 ? -28.975 15.944 -11.816 1.00 44.41 79 GLN A O 1
ATOM 627 N N . GLN A 1 80 ? -29.452 15.909 -13.998 1.00 38.53 80 GLN A N 1
ATOM 628 C CA . GLN A 1 80 ? -30.778 16.523 -13.845 1.00 38.53 80 GLN A CA 1
ATOM 629 C C . GLN A 1 80 ? -31.949 15.534 -13.746 1.00 38.53 80 GLN A C 1
ATOM 631 O O . GLN A 1 80 ? -33.050 15.969 -13.406 1.00 38.53 80 GLN A O 1
ATOM 636 N N . LYS A 1 81 ? -31.758 14.226 -13.986 1.00 31.00 81 LYS A N 1
ATOM 637 C CA . LYS A 1 81 ? -32.877 13.258 -13.979 1.00 31.00 81 LYS A CA 1
ATOM 638 C C . LYS A 1 81 ? -32.982 12.394 -12.718 1.00 31.00 81 LYS A C 1
ATOM 640 O O . LYS A 1 81 ? -34.006 11.751 -12.520 1.00 31.00 81 LYS A O 1
ATOM 645 N N . VAL A 1 82 ? -32.005 12.436 -11.810 1.00 38.22 82 VAL A N 1
ATOM 646 C CA . VAL A 1 82 ? -32.113 11.787 -10.486 1.00 38.22 82 VAL A CA 1
ATOM 647 C C . VAL A 1 82 ? -32.609 12.800 -9.452 1.00 38.22 82 VAL A C 1
ATOM 649 O O . VAL A 1 82 ? -31.985 13.066 -8.430 1.00 38.22 82 VAL A O 1
ATOM 652 N N . ARG A 1 83 ? -33.753 13.424 -9.740 1.00 44.31 83 ARG A N 1
ATOM 653 C CA . ARG A 1 83 ? -34.545 14.133 -8.735 1.00 44.31 83 ARG A CA 1
ATOM 654 C C . ARG A 1 83 ? -35.759 13.255 -8.450 1.00 44.31 83 ARG A C 1
ATOM 656 O O . ARG A 1 83 ? -36.458 12.859 -9.374 1.00 44.31 83 ARG A O 1
ATOM 663 N N . SER A 1 84 ? -35.941 12.944 -7.167 1.00 45.69 84 SER A N 1
ATOM 664 C CA . SER A 1 84 ? -37.039 12.181 -6.558 1.00 45.69 84 SER A CA 1
ATOM 665 C C . SER A 1 84 ? -37.203 10.713 -6.974 1.00 45.69 84 SER A C 1
ATOM 667 O O . SER A 1 84 ? -38.036 10.381 -7.810 1.00 45.69 84 SER A O 1
ATOM 669 N N . SER A 1 85 ? -36.524 9.818 -6.254 1.00 32.09 85 SER A N 1
ATOM 670 C CA . SER A 1 85 ? -37.193 8.624 -5.725 1.00 32.09 85 SER A CA 1
ATOM 671 C C . SER A 1 85 ? -36.509 8.206 -4.417 1.00 32.09 85 SER A C 1
ATOM 673 O O . SER A 1 85 ? -35.284 8.058 -4.414 1.00 32.09 85 SER A O 1
ATOM 675 N N . PRO A 1 86 ? -37.232 8.062 -3.290 1.00 41.78 86 PRO A N 1
ATOM 676 C CA . PRO A 1 86 ? -36.663 7.645 -2.015 1.00 41.78 86 PRO A CA 1
ATOM 677 C C . PRO A 1 86 ? -36.475 6.126 -2.027 1.00 41.78 86 PRO A C 1
ATOM 679 O O . PRO A 1 86 ? -37.107 5.391 -1.276 1.00 41.78 86 PRO A O 1
ATOM 682 N N . THR A 1 87 ? -35.625 5.632 -2.919 1.00 36.97 87 THR A N 1
ATOM 683 C CA . THR A 1 87 ? -35.132 4.263 -2.817 1.00 36.97 87 THR A CA 1
ATOM 684 C C . THR A 1 87 ? -33.988 4.293 -1.824 1.00 36.97 87 THR A C 1
ATOM 686 O O . THR A 1 87 ? -32.926 4.842 -2.106 1.00 36.97 87 THR A O 1
ATOM 689 N N . LEU A 1 88 ? -34.270 3.756 -0.639 1.00 40.16 88 LEU A N 1
ATOM 690 C CA . LEU A 1 88 ? -33.321 3.340 0.384 1.00 40.16 88 LEU A CA 1
ATOM 691 C C . LEU A 1 88 ? -31.986 2.951 -0.282 1.00 40.16 88 LEU A C 1
ATOM 693 O O . LEU A 1 88 ? -31.939 1.955 -1.009 1.00 40.16 88 LEU A O 1
ATOM 697 N N . MET A 1 89 ? -30.926 3.746 -0.090 1.00 43.41 89 MET A N 1
ATOM 698 C CA . MET A 1 89 ? -29.563 3.338 -0.444 1.00 43.41 89 MET A CA 1
ATOM 699 C C . MET A 1 89 ? -29.222 2.144 0.451 1.00 43.41 89 MET A C 1
ATOM 701 O O . MET A 1 89 ? -28.678 2.296 1.535 1.00 43.41 89 MET A O 1
ATOM 705 N N . SER A 1 90 ? -29.634 0.949 0.036 1.00 44.69 90 SER A N 1
ATOM 706 C CA . SER A 1 90 ? -29.490 -0.283 0.815 1.00 44.69 90 SER A CA 1
ATOM 707 C C . SER A 1 90 ? -28.084 -0.871 0.729 1.00 44.69 90 SER A C 1
ATOM 709 O O . SER A 1 90 ? -27.812 -1.888 1.358 1.00 44.69 90 SER A O 1
ATOM 711 N N . THR A 1 91 ? -27.168 -0.243 -0.014 1.00 48.03 91 THR A N 1
ATOM 712 C CA . THR A 1 91 ? -25.787 -0.713 -0.127 1.00 48.03 91 THR A CA 1
ATOM 713 C C . THR A 1 91 ? -24.803 0.440 -0.303 1.00 48.03 91 THR A C 1
ATOM 715 O O . THR A 1 91 ? -24.985 1.278 -1.184 1.00 48.03 91 THR A O 1
ATOM 718 N N . CYS A 1 92 ? -23.690 0.403 0.436 1.00 49.88 92 CYS A N 1
ATOM 719 C CA . CYS A 1 92 ? -22.513 1.278 0.295 1.00 49.88 92 CYS A CA 1
ATOM 720 C C . CYS A 1 92 ? -21.715 1.057 -1.012 1.00 49.88 92 CYS A C 1
ATOM 722 O O . CYS A 1 92 ? -20.528 1.379 -1.067 1.00 49.88 92 CYS A O 1
ATOM 724 N N . ARG A 1 93 ? -22.317 0.440 -2.039 1.00 54.19 93 ARG A N 1
ATOM 725 C CA . ARG A 1 93 ? -21.666 0.096 -3.307 1.00 54.19 93 ARG A CA 1
ATOM 726 C C . ARG A 1 93 ? -22.215 0.992 -4.420 1.00 54.19 93 ARG A C 1
ATOM 728 O O . ARG A 1 93 ? -23.320 0.746 -4.900 1.00 54.19 93 ARG A O 1
ATOM 735 N N . PRO A 1 94 ? -21.455 1.992 -4.877 1.00 53.16 94 PRO A N 1
ATOM 736 C CA . PRO A 1 94 ? -21.773 2.700 -6.106 1.00 53.16 94 PRO A CA 1
ATOM 737 C C . PRO A 1 94 ? -21.519 1.770 -7.303 1.00 53.16 94 PRO A C 1
ATOM 739 O O . PRO A 1 94 ? -20.572 0.975 -7.274 1.00 53.16 94 PRO A O 1
ATOM 742 N N . PRO A 1 95 ? -22.316 1.861 -8.377 1.00 53.28 95 PRO A N 1
ATOM 743 C CA . PRO A 1 95 ? -22.210 0.987 -9.549 1.00 53.28 95 PRO A CA 1
ATOM 744 C C . PRO A 1 95 ? -21.076 1.366 -10.527 1.00 53.28 95 PRO A C 1
ATOM 746 O O . PRO A 1 95 ? -21.117 1.000 -11.693 1.00 53.28 95 PRO A O 1
ATOM 749 N N . SER A 1 96 ? -20.066 2.116 -10.092 1.00 59.66 96 SER A N 1
ATOM 750 C CA . SER A 1 96 ? -19.115 2.819 -10.972 1.00 59.66 96 SER A CA 1
ATOM 751 C C . SER A 1 96 ? -17.867 2.020 -11.377 1.00 59.66 96 SER A C 1
ATOM 753 O O . SER A 1 96 ? -17.156 2.429 -12.292 1.00 59.66 96 SER A O 1
ATOM 755 N N . ASN A 1 97 ? -17.566 0.908 -10.702 1.00 68.62 97 ASN A N 1
ATOM 756 C CA . ASN A 1 97 ? -16.357 0.131 -10.975 1.00 68.62 97 ASN A CA 1
ATOM 757 C C . ASN A 1 97 ? -16.586 -0.879 -12.099 1.00 68.62 97 ASN A C 1
ATOM 759 O O . ASN A 1 97 ? -17.366 -1.820 -11.933 1.00 68.62 97 ASN A O 1
ATOM 763 N N . ASP A 1 98 ? -15.845 -0.732 -13.195 1.00 75.94 98 ASP A N 1
ATOM 764 C CA . ASP A 1 98 ? -15.793 -1.733 -14.257 1.00 75.94 98 ASP A CA 1
ATOM 765 C C . ASP A 1 98 ? -14.822 -2.868 -13.889 1.00 75.94 98 ASP A C 1
ATOM 767 O O . ASP A 1 98 ? -13.626 -2.832 -14.181 1.00 75.94 98 ASP A O 1
ATOM 771 N N . TRP A 1 99 ? -15.353 -3.892 -13.219 1.00 77.38 99 TRP A N 1
ATOM 772 C CA . TRP A 1 99 ? -14.593 -5.084 -12.829 1.00 77.38 99 TRP A CA 1
ATOM 773 C C . TRP A 1 99 ? -14.191 -5.960 -14.020 1.00 77.38 99 TRP A C 1
ATOM 775 O O . TRP A 1 99 ? -13.325 -6.824 -13.873 1.00 77.38 99 TRP A O 1
ATOM 785 N N . THR A 1 100 ? -14.766 -5.743 -15.207 1.00 81.06 100 THR A N 1
ATOM 786 C CA . THR A 1 100 ? -14.400 -6.522 -16.399 1.00 81.06 100 THR A CA 1
ATOM 787 C C . THR A 1 100 ? -12.965 -6.239 -16.840 1.00 81.06 100 THR A C 1
ATOM 789 O O . THR A 1 100 ? -12.298 -7.145 -17.337 1.00 81.06 100 THR A O 1
ATOM 792 N N . LEU A 1 101 ? -12.442 -5.043 -16.536 1.00 78.31 101 LEU A N 1
ATOM 793 C CA . LEU A 1 101 ? -11.059 -4.638 -16.816 1.00 78.31 101 LEU A CA 1
ATOM 794 C C . LEU A 1 101 ? -10.005 -5.550 -16.177 1.00 78.31 101 LEU A C 1
ATOM 796 O O . LEU A 1 101 ? -8.866 -5.590 -16.634 1.00 78.31 101 LEU A O 1
ATOM 800 N N . VAL A 1 102 ? -10.371 -6.267 -15.114 1.00 81.50 102 VAL A N 1
ATOM 801 C CA . VAL A 1 102 ? -9.463 -7.135 -14.351 1.00 81.50 102 VAL A CA 1
ATOM 802 C C . VAL A 1 102 ? -9.886 -8.605 -14.358 1.00 81.50 102 VAL A C 1
ATOM 804 O O . VAL A 1 102 ? -9.283 -9.411 -13.655 1.00 81.50 102 VAL A O 1
ATOM 807 N N . GLY A 1 103 ? -10.883 -8.968 -15.172 1.00 83.75 103 GLY A N 1
ATOM 808 C CA . GLY A 1 103 ? -11.418 -10.332 -15.235 1.00 83.75 103 GLY A CA 1
ATOM 809 C C . GLY A 1 103 ? -12.444 -10.667 -14.146 1.00 83.75 103 GLY A C 1
ATOM 810 O O . GLY A 1 103 ? -12.769 -11.837 -13.966 1.00 83.75 103 GLY A O 1
ATOM 811 N N . GLY A 1 104 ? -12.979 -9.662 -13.445 1.00 85.56 104 GLY A N 1
ATOM 812 C CA . GLY A 1 104 ? -13.990 -9.816 -12.396 1.00 85.56 104 GLY A CA 1
ATOM 813 C C . GLY A 1 104 ? -13.474 -9.545 -10.979 1.00 85.56 104 GLY A C 1
ATOM 814 O O . GLY A 1 104 ? -12.294 -9.288 -10.753 1.00 85.56 104 GLY A O 1
ATOM 815 N N . GLU A 1 105 ? -14.388 -9.572 -10.006 1.00 85.25 105 GLU A N 1
ATOM 816 C CA . GLU A 1 105 ? -14.033 -9.461 -8.586 1.00 85.25 105 GLU A CA 1
ATOM 817 C C . GLU A 1 105 ? -13.346 -10.750 -8.098 1.00 85.25 105 GLU A C 1
ATOM 819 O O . GLU A 1 105 ? -13.839 -11.852 -8.340 1.00 85.25 105 GLU A O 1
ATOM 824 N N . HIS A 1 106 ? -12.255 -10.614 -7.341 1.00 86.62 106 HIS A N 1
ATOM 825 C CA . HIS A 1 106 ? -11.638 -11.723 -6.612 1.00 86.62 106 HIS A CA 1
ATOM 826 C C . HIS A 1 106 ? -12.103 -11.699 -5.148 1.00 86.62 106 HIS A C 1
ATOM 828 O O . HIS A 1 106 ? -11.632 -10.887 -4.355 1.00 86.62 106 HIS A O 1
ATOM 834 N N . VAL A 1 107 ? -13.074 -12.548 -4.788 1.00 87.75 107 VAL A N 1
ATOM 835 C CA . VAL A 1 107 ? -13.688 -12.577 -3.446 1.00 87.75 107 VAL A CA 1
ATOM 836 C C . VAL A 1 107 ? -13.503 -13.958 -2.820 1.00 87.75 107 VAL A C 1
ATOM 838 O O . VAL A 1 107 ? -14.070 -14.934 -3.302 1.00 87.75 107 VAL A O 1
ATOM 841 N N . LYS A 1 108 ? -12.722 -14.038 -1.736 1.00 86.38 108 LYS A N 1
ATOM 842 C CA . LYS A 1 108 ? -12.425 -15.298 -1.025 1.00 86.38 108 LYS A CA 1
ATOM 843 C C . LYS A 1 108 ? -13.297 -15.560 0.208 1.00 86.38 108 LYS A C 1
ATOM 845 O O . LYS A 1 108 ? -13.351 -16.689 0.686 1.00 86.38 108 LYS A O 1
ATOM 850 N N . SER A 1 109 ? -13.961 -14.539 0.742 1.00 85.31 109 SER A N 1
ATOM 851 C CA . SER A 1 109 ? -14.749 -14.618 1.976 1.00 85.31 109 SER A CA 1
ATOM 852 C C . SER A 1 109 ? -15.933 -13.642 1.941 1.00 85.31 109 SER A C 1
ATOM 854 O O . SER A 1 109 ? -15.946 -12.740 1.094 1.00 85.31 109 SER A O 1
ATOM 856 N N . PRO A 1 110 ? -16.935 -13.797 2.835 1.00 87.00 110 PRO A N 1
ATOM 857 C CA . PRO A 1 110 ? -17.981 -12.794 3.008 1.00 87.00 110 PRO A CA 1
ATOM 858 C C . PRO A 1 110 ? -17.363 -11.414 3.224 1.00 87.00 110 PRO A C 1
ATOM 860 O O . PRO A 1 110 ? -16.363 -11.275 3.933 1.00 87.00 110 PRO A O 1
ATOM 863 N N . ARG A 1 111 ? -17.939 -10.386 2.607 1.00 83.31 111 ARG A N 1
ATOM 864 C CA . ARG A 1 111 ? -17.423 -9.019 2.695 1.00 83.31 111 ARG A CA 1
ATOM 865 C C . ARG A 1 111 ? -18.119 -8.286 3.839 1.00 83.31 111 ARG A C 1
ATOM 867 O O . ARG A 1 111 ? -19.251 -8.637 4.159 1.00 83.31 111 ARG A O 1
ATOM 874 N N . PRO A 1 112 ? -17.508 -7.250 4.437 1.00 82.62 112 PRO A N 1
ATOM 875 C CA . PRO A 1 112 ? -18.086 -6.539 5.579 1.00 82.62 112 PRO A CA 1
ATOM 876 C C . PRO A 1 112 ? -19.552 -6.120 5.405 1.00 82.62 112 PRO A C 1
ATOM 878 O O . PRO A 1 112 ? -20.334 -6.238 6.337 1.00 82.62 112 PRO A O 1
ATOM 881 N N . GLN A 1 113 ? -19.961 -5.702 4.208 1.00 77.31 113 GLN A N 1
ATOM 882 C CA . GLN A 1 113 ? -21.353 -5.343 3.916 1.00 77.31 113 GLN A CA 1
ATOM 883 C C . GLN A 1 113 ? -22.348 -6.512 3.995 1.00 77.31 113 GLN A C 1
ATOM 885 O O . GLN A 1 113 ? -23.545 -6.276 4.114 1.00 77.31 113 GLN A O 1
ATOM 890 N N . ASP A 1 114 ? -21.872 -7.753 3.908 1.00 84.81 114 ASP A N 1
ATOM 891 C CA . ASP A 1 114 ? -22.710 -8.951 3.926 1.00 84.81 114 ASP A CA 1
ATOM 892 C C . ASP A 1 114 ? -23.064 -9.366 5.372 1.00 84.81 114 ASP A C 1
ATOM 894 O O . ASP A 1 114 ? -23.985 -10.155 5.574 1.00 84.81 114 ASP A O 1
ATOM 898 N N . TYR A 1 115 ? -22.355 -8.845 6.387 1.00 86.44 115 TYR A N 1
ATOM 899 C CA . TYR A 1 115 ? -22.535 -9.248 7.791 1.00 86.44 115 TYR A CA 1
ATOM 900 C C . TYR A 1 115 ? -22.451 -8.118 8.835 1.00 86.44 115 TYR A C 1
ATOM 902 O O . TYR A 1 115 ? -22.778 -8.360 9.996 1.00 86.44 115 TYR A O 1
ATOM 910 N N . ILE A 1 116 ? -22.046 -6.898 8.469 1.00 85.00 116 ILE A N 1
ATOM 911 C CA . ILE A 1 116 ? -22.026 -5.728 9.362 1.00 85.00 116 ILE A CA 1
ATOM 912 C C . ILE A 1 116 ? -23.223 -4.837 9.045 1.00 85.00 116 ILE A C 1
ATOM 914 O O . ILE A 1 116 ? -23.385 -4.377 7.913 1.00 85.00 116 ILE A O 1
ATOM 918 N N . LYS A 1 117 ? -24.047 -4.550 10.056 1.00 85.25 117 LYS A N 1
ATOM 919 C CA . LYS A 1 117 ? -25.129 -3.571 9.925 1.00 85.25 117 LYS A CA 1
ATOM 920 C C . LYS A 1 117 ? -24.569 -2.169 10.093 1.00 85.25 117 LYS A C 1
ATOM 922 O O . LYS A 1 117 ? -23.669 -1.939 10.893 1.00 85.25 117 LYS A O 1
ATOM 927 N N . GLU A 1 118 ? -25.158 -1.208 9.394 1.00 80.69 118 GLU A N 1
ATOM 928 C CA . GLU A 1 118 ? -24.762 0.193 9.539 1.00 80.69 118 GLU A CA 1
ATOM 929 C C . GLU A 1 118 ? -24.919 0.704 10.979 1.00 80.69 118 GLU A C 1
ATOM 931 O O . GLU A 1 118 ? -24.060 1.440 11.448 1.00 80.69 118 GLU A O 1
ATOM 936 N N . SER A 1 119 ? -25.944 0.239 11.703 1.00 84.12 119 SER A N 1
ATOM 937 C CA . SER A 1 119 ? -26.165 0.560 13.121 1.00 84.12 119 SER A CA 1
ATOM 938 C C . SER A 1 119 ? -25.034 0.123 14.050 1.00 84.12 119 SER A C 1
ATOM 940 O O . SER A 1 119 ? -24.925 0.647 15.155 1.00 84.12 119 SER A O 1
ATOM 942 N N . ASP A 1 120 ? -24.233 -0.852 13.623 1.00 87.00 120 ASP A N 1
ATOM 943 C CA . ASP A 1 120 ? -23.157 -1.432 14.423 1.00 87.00 120 ASP A CA 1
ATOM 944 C C . ASP A 1 120 ? -21.823 -0.710 14.157 1.00 87.00 120 ASP A C 1
ATOM 946 O O . ASP A 1 120 ? -20.821 -0.974 14.824 1.00 87.00 120 ASP A O 1
ATOM 950 N N . LEU A 1 121 ? -21.788 0.204 13.177 1.00 83.25 121 LEU A N 1
ATOM 951 C CA . LEU A 1 121 ? -20.608 1.006 12.887 1.00 83.25 121 LEU A CA 1
ATOM 952 C C . LEU A 1 121 ? -20.437 2.116 13.935 1.00 83.25 121 LEU A C 1
ATOM 954 O O . LEU A 1 121 ? -21.407 2.753 14.345 1.00 83.25 121 LEU A O 1
ATOM 958 N N . PRO A 1 122 ? -19.193 2.410 14.345 1.00 84.75 122 PRO A N 1
ATOM 959 C CA . PRO A 1 122 ? -18.927 3.521 15.245 1.00 84.75 122 PRO A CA 1
ATOM 960 C C . PRO A 1 122 ? -19.240 4.865 14.572 1.00 84.75 122 PRO A C 1
ATOM 962 O O . PRO A 1 122 ? -18.915 5.086 13.403 1.00 84.75 122 PRO A O 1
ATOM 965 N N . THR A 1 123 ? -19.798 5.797 15.348 1.00 81.19 123 THR A N 1
ATOM 966 C CA . THR A 1 123 ? -20.123 7.158 14.884 1.00 81.19 123 THR A CA 1
ATOM 967 C C . THR A 1 123 ? -18.882 7.984 14.540 1.00 81.19 123 THR A C 1
ATOM 969 O O . THR A 1 123 ? -18.943 8.878 13.695 1.00 81.19 123 THR A O 1
ATOM 972 N N . ASP A 1 124 ? -17.756 7.670 15.185 1.00 80.62 124 ASP A N 1
ATOM 973 C CA . ASP A 1 124 ? -16.439 8.244 14.937 1.00 80.62 124 ASP A CA 1
ATOM 974 C C . ASP A 1 124 ? -15.411 7.118 14.822 1.00 80.62 124 ASP A C 1
ATOM 976 O O . ASP A 1 124 ? -15.290 6.267 15.700 1.00 80.62 124 ASP A O 1
ATOM 980 N N . PHE A 1 125 ? -14.635 7.130 13.741 1.00 84.06 125 PHE A N 1
ATOM 981 C CA . PHE A 1 125 ? -13.605 6.128 13.506 1.00 84.06 125 PHE A CA 1
ATOM 982 C C . PHE A 1 125 ? -12.364 6.748 12.877 1.00 84.06 125 PHE A C 1
ATOM 984 O O . PHE A 1 125 ? -12.450 7.579 11.964 1.00 84.06 125 PHE A O 1
ATOM 991 N N . PHE A 1 126 ? -11.195 6.335 13.365 1.00 87.56 126 PHE A N 1
ATOM 992 C CA . PHE A 1 126 ? -9.922 6.838 12.880 1.00 87.56 126 PHE A CA 1
ATOM 993 C C . PHE A 1 126 ? -8.810 5.800 13.046 1.00 87.56 126 PHE A C 1
ATOM 995 O O . PHE A 1 126 ? -8.306 5.586 14.141 1.00 87.56 126 PHE A O 1
ATOM 1002 N N . TRP A 1 127 ? -8.354 5.232 11.928 1.00 89.75 127 TRP A N 1
ATOM 1003 C CA . TRP A 1 127 ? -7.232 4.284 11.887 1.00 89.75 127 TRP A CA 1
ATOM 1004 C C . TRP A 1 127 ? -5.929 4.816 12.497 1.00 89.75 127 TRP A C 1
ATOM 1006 O O . TRP A 1 127 ? -5.072 4.038 12.906 1.00 89.75 127 TRP A O 1
ATOM 1016 N N . GLY A 1 128 ? -5.760 6.138 12.576 1.00 90.19 128 GLY A N 1
ATOM 1017 C CA . GLY A 1 128 ? -4.585 6.720 13.216 1.00 90.19 128 GLY A CA 1
ATOM 1018 C C . GLY A 1 128 ? -4.658 6.782 14.740 1.00 90.19 128 GLY A C 1
ATOM 1019 O O . GLY A 1 128 ? -3.774 7.382 15.347 1.00 90.19 128 GLY A O 1
ATOM 1020 N N . ASN A 1 129 ? -5.707 6.226 15.349 1.00 90.56 129 ASN A N 1
ATOM 1021 C CA . ASN A 1 129 ? -5.821 6.043 16.789 1.00 90.56 129 ASN A CA 1
ATOM 1022 C C . ASN A 1 129 ? -6.759 4.867 17.111 1.00 90.56 129 ASN A C 1
ATOM 1024 O O . ASN A 1 129 ? -7.945 5.070 17.370 1.00 90.56 129 ASN A O 1
ATOM 1028 N N . ILE A 1 130 ? -6.214 3.653 17.089 1.00 92.75 130 ILE A N 1
ATOM 1029 C CA . ILE A 1 130 ? -6.862 2.439 17.593 1.00 92.75 130 ILE A CA 1
ATOM 1030 C C . ILE A 1 130 ? -6.227 2.125 18.947 1.00 92.75 130 ILE A C 1
ATOM 1032 O O . ILE A 1 130 ? -5.061 1.740 19.003 1.00 92.75 130 ILE A O 1
ATOM 1036 N N . ASP A 1 131 ? -6.950 2.388 20.036 1.00 91.25 131 ASP A N 1
ATOM 1037 C CA . ASP A 1 131 ? -6.483 2.187 21.417 1.00 91.25 131 ASP A CA 1
ATOM 1038 C C . ASP A 1 131 ? -5.101 2.809 21.705 1.00 91.25 131 ASP A C 1
ATOM 1040 O O . ASP A 1 131 ? -4.214 2.194 22.292 1.00 91.25 131 ASP A O 1
ATOM 1044 N N . GLY A 1 132 ? -4.884 4.044 21.235 1.00 91.56 132 GLY A N 1
ATOM 1045 C CA . GLY A 1 132 ? -3.611 4.763 21.373 1.00 91.56 132 GLY A CA 1
ATOM 1046 C C . GLY A 1 132 ? -2.565 4.424 20.304 1.00 91.56 132 GLY A C 1
ATOM 1047 O O . GLY A 1 132 ? -1.505 5.048 20.271 1.00 91.56 132 GLY A O 1
ATOM 1048 N N . THR A 1 133 ? -2.858 3.487 19.400 1.00 91.81 133 THR A N 1
ATOM 1049 C CA . THR A 1 133 ? -1.942 3.036 18.342 1.00 91.81 133 THR A CA 1
ATOM 1050 C C . THR A 1 133 ? -2.286 3.685 17.000 1.00 91.81 133 THR A C 1
ATOM 1052 O O . THR A 1 133 ? -3.420 3.617 16.527 1.00 91.81 133 THR A O 1
ATOM 1055 N N . ASN A 1 134 ? -1.302 4.308 16.344 1.00 91.44 134 ASN A N 1
ATOM 1056 C CA . ASN A 1 134 ? -1.458 4.843 14.987 1.00 91.44 134 ASN A CA 1
ATOM 1057 C C . ASN A 1 134 ? -1.125 3.767 13.943 1.00 91.44 134 ASN A C 1
ATOM 1059 O O . ASN A 1 134 ? 0.035 3.379 13.826 1.00 91.44 134 ASN A O 1
ATOM 1063 N N . LEU A 1 135 ? -2.113 3.350 13.145 1.00 92.94 135 LEU A N 1
ATOM 1064 C CA . LEU A 1 135 ? -1.927 2.353 12.080 1.00 92.94 135 LEU A CA 1
ATOM 1065 C C . LEU A 1 135 ? -1.693 2.972 10.692 1.00 92.94 135 LEU A C 1
ATOM 1067 O O . LEU A 1 135 ? -1.450 2.250 9.726 1.00 92.94 135 LEU A O 1
ATOM 1071 N N . LEU A 1 136 ? -1.738 4.304 10.585 1.00 90.94 136 LEU A N 1
ATOM 1072 C CA . LEU A 1 136 ? -1.542 5.017 9.324 1.00 90.94 136 LEU A CA 1
ATOM 1073 C C . LEU A 1 136 ? -0.060 5.240 9.025 1.00 90.94 136 LEU A C 1
ATOM 1075 O O . LEU A 1 136 ? 0.683 5.772 9.862 1.00 90.94 136 LEU A O 1
ATOM 1079 N N . THR A 1 137 ? 0.315 4.946 7.788 1.00 89.06 137 THR A N 1
ATOM 1080 C CA . THR A 1 137 ? 1.607 5.258 7.180 1.00 89.06 137 THR A CA 1
ATOM 1081 C C . THR A 1 137 ? 1.884 6.758 7.100 1.00 89.06 137 THR A C 1
ATOM 1083 O O . THR A 1 137 ? 1.024 7.613 7.349 1.00 89.06 137 THR A O 1
ATOM 1086 N N . LEU A 1 138 ? 3.148 7.092 6.831 1.00 83.31 138 LEU A N 1
ATOM 1087 C CA . LEU A 1 138 ? 3.621 8.471 6.783 1.00 83.31 138 LEU A CA 1
ATOM 1088 C C . LEU A 1 138 ? 2.846 9.269 5.722 1.00 83.31 138 LEU A C 1
ATOM 1090 O O . LEU A 1 138 ? 2.652 8.768 4.615 1.00 83.31 138 LEU A O 1
ATOM 1094 N N . PRO A 1 139 ? 2.418 10.511 6.016 1.00 81.00 139 PRO A N 1
ATOM 1095 C CA . PRO A 1 139 ? 1.879 11.382 4.984 1.00 81.00 139 PRO A CA 1
ATOM 1096 C C . PRO A 1 139 ? 2.968 11.666 3.950 1.00 81.00 139 PRO A C 1
ATOM 1098 O O . PRO A 1 139 ? 4.114 11.955 4.296 1.00 81.00 139 PRO A O 1
ATOM 1101 N N . ARG A 1 140 ? 2.597 11.598 2.675 1.00 81.31 140 ARG A N 1
ATOM 1102 C CA . ARG A 1 140 ? 3.508 11.834 1.559 1.00 81.31 140 ARG A CA 1
ATOM 1103 C C . ARG A 1 140 ? 3.007 13.002 0.725 1.00 81.31 140 ARG A C 1
ATOM 1105 O O . ARG A 1 140 ? 1.805 13.256 0.654 1.00 81.31 140 ARG A O 1
ATOM 1112 N N . ASN A 1 141 ? 3.938 13.704 0.092 1.00 78.12 141 ASN A N 1
ATOM 1113 C CA . ASN A 1 141 ? 3.624 14.758 -0.858 1.00 78.12 141 ASN A CA 1
ATOM 1114 C C . ASN A 1 141 ? 3.995 14.276 -2.254 1.00 78.12 141 ASN A C 1
ATOM 1116 O O . ASN A 1 141 ? 5.159 14.016 -2.540 1.00 78.12 141 ASN A O 1
ATOM 1120 N N . GLN A 1 142 ? 2.985 14.150 -3.100 1.00 64.44 142 GLN A N 1
ATOM 1121 C CA . GLN A 1 142 ? 3.153 13.640 -4.448 1.00 64.44 142 GLN A CA 1
ATOM 1122 C C . GLN A 1 142 ? 3.703 14.664 -5.439 1.00 64.44 142 GLN A C 1
ATOM 1124 O O . GLN A 1 142 ? 4.020 14.228 -6.529 1.00 64.44 142 GLN A O 1
ATOM 1129 N N . HIS A 1 143 ? 3.793 15.959 -5.081 1.00 65.06 143 HIS A N 1
ATOM 1130 C CA . HIS A 1 143 ? 4.197 17.103 -5.923 1.00 65.06 143 HIS A CA 1
ATOM 1131 C C . HIS A 1 143 ? 3.969 16.900 -7.433 1.00 65.06 143 HIS A C 1
ATOM 1133 O O . HIS A 1 143 ? 4.757 16.216 -8.061 1.00 65.06 143 HIS A O 1
ATOM 1139 N N . ILE A 1 144 ? 2.899 17.513 -7.968 1.00 57.94 144 ILE A N 1
ATOM 1140 C CA . ILE A 1 144 ? 2.420 17.508 -9.371 1.00 57.94 144 ILE A CA 1
ATOM 1141 C C . ILE A 1 144 ? 3.186 16.560 -10.316 1.00 57.94 144 ILE A C 1
ATOM 1143 O O . ILE A 1 144 ? 4.342 16.838 -10.631 1.00 57.94 144 ILE A O 1
ATOM 1147 N N . PRO A 1 145 ? 2.521 15.560 -10.923 1.00 54.16 145 PRO A N 1
ATOM 1148 C CA . PRO A 1 145 ? 1.062 15.403 -11.065 1.00 54.16 145 PRO A CA 1
ATOM 1149 C C . PRO A 1 145 ? 0.360 14.507 -10.020 1.00 54.16 145 PRO A C 1
ATOM 1151 O O . PRO A 1 145 ? 0.967 13.762 -9.253 1.00 54.16 145 PRO A O 1
ATOM 1154 N N . GLN A 1 146 ? -0.974 14.610 -9.979 1.00 56.38 146 GLN A N 1
ATOM 1155 C CA . GLN A 1 146 ? -1.831 13.927 -9.007 1.00 56.38 146 GLN A CA 1
ATOM 1156 C C . GLN A 1 146 ? -2.036 12.440 -9.376 1.00 56.38 146 GLN A C 1
ATOM 1158 O O . GLN A 1 146 ? -3.048 12.081 -9.970 1.00 56.38 146 GLN A O 1
ATOM 1163 N N . CYS A 1 147 ? -1.069 11.566 -9.080 1.00 65.50 147 CYS A N 1
ATOM 1164 C CA . CYS A 1 147 ? -1.161 10.144 -9.409 1.00 65.50 147 CYS A CA 1
ATOM 1165 C C . CYS A 1 147 ? -1.947 9.312 -8.378 1.00 65.50 147 CYS A C 1
ATOM 1167 O O . CYS A 1 147 ? -1.793 9.433 -7.161 1.00 65.50 147 CYS A O 1
ATOM 1169 N N . LEU A 1 148 ? -2.752 8.392 -8.912 1.00 74.50 148 LEU A N 1
ATOM 1170 C CA . LEU A 1 148 ? -3.455 7.328 -8.195 1.00 74.50 148 LEU A CA 1
ATOM 1171 C C . LEU A 1 148 ? -2.516 6.500 -7.293 1.00 74.50 148 LEU A C 1
ATOM 1173 O O . LEU A 1 148 ? -2.929 6.040 -6.228 1.00 74.50 148 LEU A O 1
ATOM 1177 N N . ALA A 1 149 ? -1.250 6.371 -7.707 1.00 84.69 149 ALA A N 1
ATOM 1178 C CA . ALA A 1 149 ? -0.233 5.543 -7.075 1.00 84.69 149 ALA A CA 1
ATOM 1179 C C . ALA A 1 149 ? -0.118 5.782 -5.562 1.00 84.69 149 ALA A C 1
ATOM 1181 O O . ALA A 1 149 ? -0.136 4.811 -4.812 1.00 84.69 149 ALA A O 1
ATOM 1182 N N . PHE A 1 150 ? -0.084 7.039 -5.098 1.00 86.88 150 PHE A N 1
ATOM 1183 C CA . PHE A 1 150 ? 0.042 7.350 -3.665 1.00 86.88 150 PHE A CA 1
ATOM 1184 C C . PHE A 1 150 ? -1.176 6.926 -2.852 1.00 86.88 150 PHE A C 1
ATOM 1186 O O . PHE A 1 150 ? -1.022 6.395 -1.752 1.00 86.88 150 PHE A O 1
ATOM 1193 N N . GLY A 1 151 ? -2.384 7.163 -3.372 1.00 85.00 151 GLY A N 1
ATOM 1194 C CA . GLY A 1 151 ? -3.616 6.788 -2.682 1.00 85.00 151 GLY A CA 1
ATOM 1195 C C . GLY A 1 151 ? -3.699 5.275 -2.500 1.00 85.00 151 GLY A C 1
ATOM 1196 O O . GLY A 1 151 ? -3.961 4.785 -1.399 1.00 85.00 151 GLY A O 1
ATOM 1197 N N . THR A 1 152 ? -3.395 4.531 -3.565 1.00 88.06 152 THR A N 1
ATOM 1198 C CA . THR A 1 152 ? -3.410 3.067 -3.548 1.00 88.06 152 THR A CA 1
ATOM 1199 C C . THR A 1 152 ? -2.292 2.486 -2.686 1.00 88.06 152 THR A C 1
ATOM 1201 O O . THR A 1 152 ? -2.586 1.652 -1.834 1.00 88.06 152 THR A O 1
ATOM 1204 N N . THR A 1 153 ? -1.037 2.937 -2.817 1.00 91.12 153 THR A N 1
ATOM 1205 C CA . THR A 1 153 ? 0.077 2.394 -2.015 1.00 91.12 153 THR A CA 1
ATOM 1206 C C . THR A 1 153 ? -0.068 2.709 -0.535 1.00 91.12 153 THR A C 1
ATOM 1208 O O . THR A 1 153 ? 0.203 1.832 0.285 1.00 91.12 153 THR A O 1
ATOM 1211 N N . SER A 1 154 ? -0.547 3.904 -0.174 1.00 90.69 154 SER A N 1
ATOM 1212 C CA . SER A 1 154 ? -0.785 4.264 1.231 1.00 90.69 154 SER A CA 1
ATOM 1213 C C . SER A 1 154 ? -1.896 3.401 1.830 1.00 90.69 154 SER A C 1
ATOM 1215 O O . SER A 1 154 ? -1.699 2.795 2.878 1.00 90.69 154 SER A O 1
ATOM 1217 N N . SER A 1 155 ? -3.028 3.240 1.128 1.00 89.94 155 SER A N 1
ATOM 1218 C CA . SER A 1 155 ? -4.125 2.387 1.610 1.00 89.94 155 SER A CA 1
ATOM 1219 C C . SER A 1 155 ? -3.704 0.922 1.763 1.00 89.94 155 SER A C 1
ATOM 1221 O O . SER A 1 155 ? -4.068 0.273 2.744 1.00 89.94 155 SER A O 1
ATOM 1223 N N . LEU A 1 156 ? -2.922 0.401 0.815 1.00 92.12 156 LEU A N 1
ATOM 1224 C CA . LEU A 1 156 ? -2.385 -0.959 0.863 1.00 92.12 156 LEU A CA 1
ATOM 1225 C C . LEU A 1 156 ? -1.404 -1.143 2.027 1.00 92.12 156 LEU A C 1
ATOM 1227 O O . LEU A 1 156 ? -1.497 -2.130 2.755 1.00 92.12 156 LEU A O 1
ATOM 1231 N N . SER A 1 157 ? -0.516 -0.173 2.247 1.00 92.81 157 SER A N 1
ATOM 1232 C CA . SER A 1 157 ? 0.441 -0.195 3.358 1.00 92.81 157 SER A CA 1
ATOM 1233 C C . SER A 1 157 ? -0.263 -0.124 4.721 1.00 92.81 157 SER A C 1
ATOM 1235 O O . SER A 1 157 ? 0.045 -0.910 5.617 1.00 92.81 157 SER A O 1
ATOM 1237 N N . ASP A 1 158 ? -1.265 0.751 4.865 1.00 93.31 158 ASP A N 1
ATOM 1238 C CA . ASP A 1 158 ? -2.079 0.869 6.083 1.00 93.31 158 ASP A CA 1
ATOM 1239 C C . ASP A 1 158 ? -2.793 -0.450 6.405 1.00 93.31 158 ASP A C 1
ATOM 1241 O O . ASP A 1 158 ? -2.851 -0.869 7.559 1.00 93.31 158 ASP A O 1
ATOM 1245 N N . ARG A 1 159 ? -3.300 -1.153 5.384 1.00 92.38 159 ARG A N 1
ATOM 1246 C CA . ARG A 1 159 ? -3.966 -2.453 5.560 1.00 92.38 159 ARG A CA 1
ATOM 1247 C C . ARG A 1 159 ? -3.028 -3.536 6.084 1.00 92.38 159 ARG A C 1
ATOM 1249 O O . ARG A 1 159 ? -3.473 -4.355 6.884 1.00 92.38 159 ARG A O 1
ATOM 1256 N N . PHE A 1 160 ? -1.750 -3.532 5.707 1.00 92.25 160 PHE A N 1
ATOM 1257 C CA . PHE A 1 160 ? -0.779 -4.423 6.346 1.00 92.25 160 PHE A CA 1
ATOM 1258 C C . PHE A 1 160 ? -0.557 -4.073 7.819 1.00 92.25 160 PHE A C 1
ATOM 1260 O O . PHE A 1 160 ? -0.454 -4.982 8.638 1.00 92.25 160 PHE A O 1
ATOM 1267 N N . ASN A 1 161 ? -0.520 -2.788 8.185 1.00 92.75 161 ASN A N 1
ATOM 1268 C CA . ASN A 1 161 ? -0.425 -2.400 9.597 1.00 92.75 161 ASN A CA 1
ATOM 1269 C C . ASN A 1 161 ? -1.657 -2.861 10.386 1.00 92.75 161 ASN A C 1
ATOM 1271 O O . ASN A 1 161 ? -1.508 -3.350 11.502 1.00 92.75 161 ASN A O 1
ATOM 1275 N N . VAL A 1 162 ? -2.855 -2.766 9.797 1.00 92.81 162 VAL A N 1
ATOM 1276 C CA . VAL A 1 162 ? -4.089 -3.310 10.390 1.00 92.81 162 VAL A CA 1
ATOM 1277 C C . VAL A 1 162 ? -3.981 -4.821 10.592 1.00 92.81 162 VAL A C 1
ATOM 1279 O O . VAL A 1 162 ? -4.255 -5.296 11.691 1.00 92.81 162 VAL A O 1
ATOM 1282 N N . LEU A 1 163 ? -3.532 -5.569 9.580 1.00 91.88 163 LEU A N 1
ATOM 1283 C CA . LEU A 1 163 ? -3.352 -7.021 9.682 1.00 91.88 163 LEU A CA 1
ATOM 1284 C C . LEU A 1 163 ? -2.353 -7.399 10.788 1.00 91.88 163 LEU A C 1
ATOM 1286 O O . LEU A 1 163 ? -2.654 -8.244 11.628 1.00 91.88 163 LEU A O 1
ATOM 1290 N N . ARG A 1 164 ? -1.184 -6.751 10.817 1.00 92.31 164 ARG A N 1
ATOM 1291 C CA . ARG A 1 164 ? -0.139 -6.979 11.832 1.00 92.31 164 ARG A CA 1
ATOM 1292 C C . ARG A 1 164 ? -0.643 -6.660 13.237 1.00 92.31 164 ARG A C 1
ATOM 1294 O O . ARG A 1 164 ? -0.446 -7.455 14.150 1.00 92.31 164 ARG A O 1
ATOM 1301 N N . TYR A 1 165 ? -1.355 -5.543 13.393 1.00 94.12 165 TYR A N 1
ATOM 1302 C CA . TYR A 1 165 ? -1.978 -5.160 14.659 1.00 94.12 165 TYR A CA 1
ATOM 1303 C C . TYR A 1 165 ? -2.984 -6.213 15.140 1.00 94.12 165 TYR A C 1
ATOM 1305 O O . TYR A 1 165 ? -2.925 -6.635 16.291 1.00 94.12 165 TYR A O 1
ATOM 1313 N N . GLN A 1 166 ? -3.857 -6.702 14.252 1.00 92.69 166 GLN A N 1
ATOM 1314 C CA . GLN A 1 166 ? -4.827 -7.754 14.581 1.00 92.69 166 GLN A CA 1
ATOM 1315 C C . GLN A 1 166 ? -4.164 -9.075 14.994 1.00 92.69 166 GLN A C 1
ATOM 1317 O O . GLN A 1 166 ? -4.716 -9.803 15.815 1.00 92.69 166 GLN A O 1
ATOM 1322 N N . LYS A 1 167 ? -2.977 -9.374 14.457 1.00 93.06 167 LYS A N 1
ATOM 1323 C CA . LYS A 1 167 ? -2.170 -10.544 14.830 1.00 93.06 167 LYS A CA 1
ATOM 1324 C C . LYS A 1 167 ? -1.339 -10.345 16.107 1.00 93.06 167 LYS A C 1
ATOM 1326 O O . LYS A 1 167 ? -0.693 -11.288 16.554 1.00 93.06 167 LYS A O 1
ATOM 1331 N N . GLY A 1 168 ? -1.334 -9.145 16.694 1.00 93.44 168 GLY A N 1
ATOM 1332 C CA . GLY A 1 168 ? -0.474 -8.810 17.834 1.00 93.44 168 GLY A CA 1
ATOM 1333 C C . GLY A 1 168 ? 1.013 -8.708 17.471 1.00 93.44 168 GLY A C 1
ATOM 1334 O O . GLY A 1 168 ? 1.873 -8.847 18.340 1.00 93.44 168 GLY A O 1
ATOM 1335 N N . GLU A 1 169 ? 1.333 -8.493 16.194 1.00 91.38 169 GLU A N 1
ATOM 1336 C CA . GLU A 1 169 ? 2.706 -8.366 15.713 1.00 91.38 169 GLU A CA 1
ATOM 1337 C C . GLU A 1 169 ? 3.273 -6.963 15.966 1.00 91.38 169 GLU A C 1
ATOM 1339 O O . GLU A 1 169 ? 2.555 -5.962 16.033 1.00 91.38 169 GLU A O 1
ATOM 1344 N N . ASN A 1 170 ? 4.604 -6.870 16.048 1.00 88.38 170 ASN A N 1
ATOM 1345 C CA . ASN A 1 170 ? 5.288 -5.581 16.094 1.00 88.38 170 ASN A CA 1
ATOM 1346 C C . ASN A 1 170 ? 5.031 -4.814 14.786 1.00 88.38 170 ASN A C 1
ATOM 1348 O O . ASN A 1 170 ? 5.184 -5.390 13.711 1.00 88.38 170 ASN A O 1
ATOM 1352 N N . LEU A 1 171 ? 4.681 -3.525 14.874 1.00 89.31 171 LEU A N 1
ATOM 1353 C CA . LEU A 1 171 ? 4.463 -2.632 13.726 1.00 89.31 171 LEU A CA 1
ATOM 1354 C C . LEU A 1 171 ? 5.763 -2.067 13.136 1.00 89.31 171 LEU A C 1
ATOM 1356 O O . LEU A 1 171 ? 5.750 -1.516 12.036 1.00 89.31 171 LEU A O 1
ATOM 1360 N N . TRP A 1 172 ? 6.891 -2.219 13.830 1.00 86.62 172 TRP A N 1
ATOM 1361 C CA . TRP A 1 172 ? 8.214 -1.926 13.292 1.00 86.62 172 TRP A CA 1
ATOM 1362 C C . TRP A 1 172 ? 8.792 -3.151 12.554 1.00 86.62 172 TRP A C 1
ATOM 1364 O O . TRP A 1 172 ? 8.656 -4.268 13.057 1.00 86.62 172 TRP A O 1
ATOM 1374 N N . PRO A 1 173 ? 9.439 -2.978 11.384 1.00 85.19 173 PRO A N 1
ATOM 1375 C CA . PRO A 1 173 ? 9.549 -1.737 1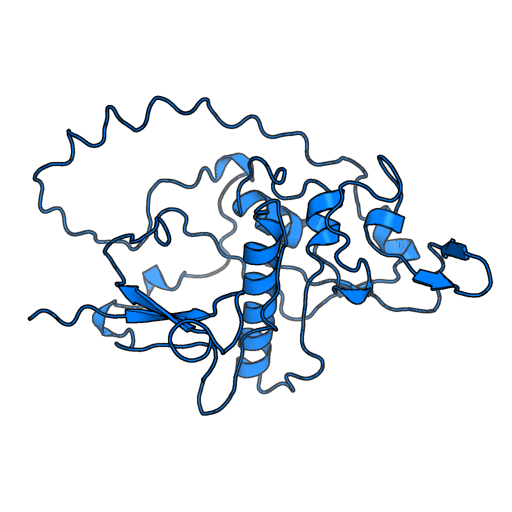0.616 1.00 85.19 173 PRO A CA 1
ATOM 1376 C C . PRO A 1 173 ? 8.203 -1.347 9.989 1.00 85.19 173 PRO A C 1
ATOM 1378 O O . PRO A 1 173 ? 7.364 -2.205 9.702 1.00 85.19 173 PRO A O 1
ATOM 1381 N N . GLY A 1 174 ? 7.995 -0.044 9.799 1.00 84.12 174 GLY A N 1
ATOM 1382 C CA . GLY A 1 174 ? 6.807 0.459 9.114 1.00 84.12 174 GLY A CA 1
ATOM 1383 C C . GLY A 1 174 ? 6.815 0.041 7.645 1.00 84.12 174 GLY A C 1
ATOM 1384 O O . GLY A 1 174 ? 7.864 0.044 7.007 1.00 84.12 174 GLY A O 1
ATOM 1385 N N . ILE A 1 175 ? 5.648 -0.312 7.114 1.00 88.25 175 ILE A N 1
ATOM 1386 C CA . ILE A 1 175 ? 5.498 -0.693 5.707 1.00 88.25 175 ILE A CA 1
ATOM 1387 C C . ILE A 1 175 ? 5.192 0.564 4.902 1.00 88.25 175 ILE A C 1
ATOM 1389 O O . ILE A 1 175 ? 4.273 1.303 5.243 1.00 88.25 175 ILE A O 1
ATOM 1393 N N . ASN A 1 176 ? 5.958 0.811 3.843 1.00 90.19 176 ASN A N 1
ATOM 1394 C CA . ASN A 1 176 ? 5.694 1.881 2.886 1.00 90.19 176 ASN A CA 1
ATOM 1395 C C . ASN A 1 176 ? 5.989 1.361 1.477 1.00 90.19 176 ASN A C 1
ATOM 1397 O O . ASN A 1 176 ? 7.143 1.098 1.144 1.00 90.19 176 ASN A O 1
ATOM 1401 N N . LEU A 1 177 ? 4.949 1.144 0.677 1.00 92.38 177 LEU A N 1
ATOM 1402 C CA . LEU A 1 177 ? 5.076 0.595 -0.676 1.00 92.38 177 LEU A CA 1
ATOM 1403 C C . LEU A 1 177 ? 5.523 1.666 -1.680 1.00 92.38 177 LEU A C 1
ATOM 1405 O O . LEU A 1 177 ? 5.078 2.812 -1.588 1.00 92.38 177 LEU A O 1
ATOM 1409 N N . SER A 1 178 ? 6.353 1.284 -2.658 1.00 91.06 178 SER A N 1
ATOM 1410 C CA . SER A 1 178 ? 6.880 2.210 -3.671 1.00 91.06 178 SER A CA 1
ATOM 1411 C C . SER A 1 178 ? 5.810 2.625 -4.697 1.00 91.06 178 SER A C 1
ATOM 1413 O O . SER A 1 178 ? 5.364 1.791 -5.489 1.00 91.06 178 SER A O 1
ATOM 1415 N N . PRO A 1 179 ? 5.411 3.913 -4.762 1.00 90.25 179 PRO A N 1
ATOM 1416 C CA . PRO A 1 179 ? 4.555 4.421 -5.825 1.00 90.25 179 PRO A CA 1
ATOM 1417 C C . PRO A 1 179 ? 5.334 4.597 -7.131 1.00 90.25 179 PRO A C 1
ATOM 1419 O O . PRO A 1 179 ? 4.724 4.570 -8.195 1.00 90.25 179 PRO A O 1
ATOM 1422 N N . GLN A 1 180 ? 6.663 4.747 -7.069 1.00 87.81 180 GLN A N 1
ATOM 1423 C CA . GLN A 1 180 ? 7.507 4.902 -8.253 1.00 87.81 180 GLN A CA 1
ATOM 1424 C C . GLN A 1 180 ? 7.480 3.643 -9.123 1.00 87.81 180 GLN A C 1
ATOM 1426 O O . GLN A 1 180 ? 7.385 3.758 -10.339 1.00 87.81 180 GLN A O 1
ATOM 1431 N N . VAL A 1 181 ? 7.440 2.450 -8.515 1.00 87.75 181 VAL A N 1
ATOM 1432 C CA . VAL A 1 181 ? 7.245 1.199 -9.268 1.00 87.75 181 VAL A CA 1
ATOM 1433 C C . VAL A 1 181 ? 5.925 1.213 -10.033 1.00 87.75 181 VAL A C 1
ATOM 1435 O O . VAL A 1 181 ? 5.900 0.849 -11.202 1.00 87.75 181 VAL A O 1
ATOM 1438 N N . LEU A 1 182 ? 4.831 1.686 -9.428 1.00 87.19 182 LEU A N 1
ATOM 1439 C CA . LEU A 1 182 ? 3.544 1.755 -10.127 1.00 87.19 182 LEU A CA 1
ATOM 1440 C C . LEU A 1 182 ? 3.567 2.734 -11.306 1.00 87.19 182 LEU A C 1
ATOM 1442 O O . LEU A 1 182 ? 2.933 2.461 -12.324 1.00 87.19 182 LEU A O 1
ATOM 1446 N N . ILE A 1 183 ? 4.293 3.848 -11.166 1.00 84.50 183 ILE A N 1
ATOM 1447 C CA . ILE A 1 183 ? 4.491 4.838 -12.233 1.00 84.50 183 ILE A CA 1
ATOM 1448 C C . ILE A 1 183 ? 5.291 4.213 -13.376 1.00 84.50 183 ILE A C 1
ATOM 1450 O O . ILE A 1 183 ? 4.827 4.220 -14.513 1.00 84.50 183 ILE A O 1
ATOM 1454 N N . ASN A 1 184 ? 6.440 3.612 -13.066 1.00 83.50 184 ASN A N 1
ATOM 1455 C CA . ASN A 1 184 ? 7.321 3.027 -14.073 1.00 83.50 184 ASN A CA 1
ATOM 1456 C C . ASN A 1 184 ? 6.664 1.842 -14.811 1.00 83.50 184 ASN A C 1
ATOM 1458 O O . ASN A 1 184 ? 6.863 1.628 -16.002 1.00 83.50 184 ASN A O 1
ATOM 1462 N N . GLN A 1 185 ? 5.849 1.053 -14.106 1.00 81.12 185 GLN A N 1
ATOM 1463 C CA . GLN A 1 185 ? 5.179 -0.120 -14.679 1.00 81.12 185 GLN A CA 1
ATOM 1464 C C . GLN A 1 185 ? 3.814 0.200 -15.308 1.00 81.12 185 GLN A C 1
ATOM 1466 O O . GLN A 1 185 ? 3.145 -0.700 -15.818 1.00 81.12 185 GLN A O 1
ATOM 1471 N N . ASN A 1 186 ? 3.379 1.467 -15.274 1.00 81.56 186 ASN A N 1
ATOM 1472 C CA . ASN A 1 186 ? 2.044 1.897 -15.702 1.00 81.56 186 ASN A CA 1
ATOM 1473 C C . ASN A 1 186 ? 0.911 1.057 -15.066 1.00 81.56 186 ASN A C 1
ATOM 1475 O O . ASN A 1 186 ? -0.124 0.800 -15.678 1.00 81.56 186 ASN A O 1
ATOM 1479 N N . ALA A 1 187 ? 1.104 0.619 -13.819 1.00 82.19 187 ALA A N 1
ATOM 1480 C CA . ALA A 1 187 ? 0.298 -0.406 -13.145 1.00 82.19 187 ALA A CA 1
ATOM 1481 C C . ALA A 1 187 ? -1.107 0.060 -12.712 1.00 82.19 187 ALA A C 1
ATOM 1483 O O . ALA A 1 187 ? -1.819 -0.644 -12.005 1.00 82.19 187 ALA A O 1
ATOM 1484 N N . GLY A 1 188 ? -1.499 1.275 -13.081 1.00 76.69 188 GLY A N 1
ATOM 1485 C CA . GLY A 1 188 ? -2.762 1.893 -12.689 1.00 76.69 188 GLY A CA 1
ATOM 1486 C C . GLY A 1 188 ? -3.258 2.946 -13.666 1.00 76.69 188 GLY A C 1
ATOM 1487 O O . GLY A 1 188 ? -4.223 3.642 -13.353 1.00 76.69 188 GLY A O 1
ATOM 1488 N N . GLY A 1 189 ? -2.594 3.086 -14.816 1.00 75.19 189 GLY A N 1
ATOM 1489 C CA . GLY A 1 189 ? -2.657 4.262 -15.676 1.00 75.19 189 GLY A CA 1
ATOM 1490 C C . GLY A 1 189 ? -1.570 5.289 -15.354 1.00 75.19 189 GLY A C 1
ATOM 1491 O O . GLY A 1 189 ? -0.643 5.038 -14.584 1.00 75.19 189 GLY A O 1
ATOM 1492 N N . THR A 1 190 ? -1.710 6.470 -15.948 1.00 66.31 190 THR A N 1
ATOM 1493 C CA . THR A 1 190 ? -0.729 7.552 -15.865 1.00 66.31 190 THR A CA 1
ATOM 1494 C C . THR A 1 190 ? -1.175 8.624 -14.879 1.00 66.31 190 THR A C 1
ATOM 1496 O O . THR A 1 190 ? -2.293 8.638 -14.357 1.00 66.31 190 THR A O 1
ATOM 1499 N N . CYS A 1 191 ? -0.317 9.614 -14.672 1.00 63.66 191 CYS A N 1
ATOM 1500 C CA . CYS A 1 191 ? -0.671 10.783 -13.884 1.00 63.66 191 CYS A CA 1
ATOM 1501 C C . CYS A 1 191 ? -1.749 11.685 -14.519 1.00 63.66 191 CYS A C 1
ATOM 1503 O O . CYS A 1 191 ? -2.207 12.622 -13.869 1.00 63.66 191 CYS A O 1
ATOM 1505 N N . ASN A 1 192 ? -2.157 11.407 -15.763 1.00 61.12 192 ASN A N 1
ATOM 1506 C CA . ASN A 1 192 ? -3.242 12.099 -16.465 1.00 61.12 192 ASN A CA 1
ATOM 1507 C C . ASN A 1 192 ? -4.569 11.320 -16.431 1.00 61.12 192 ASN A C 1
ATOM 1509 O O . ASN A 1 192 ? -5.575 11.791 -16.960 1.00 61.12 192 ASN A O 1
ATOM 1513 N N . GLY A 1 193 ? -4.590 10.128 -15.832 1.00 63.12 193 GLY A N 1
ATOM 1514 C CA . GLY A 1 193 ? -5.780 9.290 -15.773 1.00 63.12 193 GLY A CA 1
ATOM 1515 C C . GLY A 1 193 ? -5.440 7.827 -15.531 1.00 63.12 193 GLY A C 1
ATOM 1516 O O . GLY A 1 193 ? -4.430 7.317 -16.007 1.00 63.12 193 GLY A O 1
ATOM 1517 N N . GLY A 1 194 ? -6.309 7.143 -14.795 1.00 73.12 194 GLY A N 1
ATOM 1518 C CA . GLY A 1 194 ? -6.080 5.774 -14.363 1.00 73.12 194 GLY A CA 1
ATOM 1519 C C . GLY A 1 194 ? -7.249 5.231 -13.553 1.00 73.12 194 GLY A C 1
ATOM 1520 O O . GLY A 1 194 ? -8.284 5.890 -13.436 1.00 73.12 194 GLY A O 1
ATOM 1521 N N . THR A 1 195 ? -7.090 4.033 -12.996 1.00 78.69 195 THR A N 1
ATOM 1522 C CA . THR A 1 195 ? -8.100 3.410 -12.133 1.00 78.69 195 THR A CA 1
ATOM 1523 C C . THR A 1 195 ? -7.454 2.597 -10.998 1.00 78.69 195 THR A C 1
ATOM 1525 O O . THR A 1 195 ? -6.536 1.814 -11.263 1.00 78.69 195 THR A O 1
ATOM 1528 N N . PRO A 1 196 ? -7.919 2.744 -9.735 1.00 82.69 196 PRO A N 1
ATOM 1529 C CA . PRO A 1 196 ? -7.386 1.997 -8.587 1.00 82.69 196 PRO A CA 1
ATOM 1530 C C . PRO A 1 196 ? -7.432 0.480 -8.774 1.00 82.69 196 PRO A C 1
ATOM 1532 O O . PRO A 1 196 ? -6.550 -0.226 -8.289 1.00 82.69 196 PRO A O 1
ATOM 1535 N N . ILE A 1 197 ? -8.421 -0.026 -9.515 1.00 83.69 197 ILE A N 1
ATOM 1536 C CA . ILE A 1 197 ? -8.615 -1.462 -9.737 1.00 83.69 197 ILE A CA 1
ATOM 1537 C C . ILE A 1 197 ? -7.413 -2.138 -10.414 1.00 83.69 197 ILE A C 1
ATOM 1539 O O . ILE A 1 197 ? -7.064 -3.260 -10.055 1.00 83.69 197 ILE A O 1
ATOM 1543 N N . LEU A 1 198 ? -6.741 -1.446 -11.341 1.00 84.19 198 LEU A N 1
ATOM 1544 C CA . LEU A 1 198 ? -5.560 -1.973 -12.029 1.00 84.19 198 LEU A CA 1
ATOM 1545 C C . LEU A 1 198 ? -4.364 -2.065 -11.079 1.00 84.19 198 LEU A C 1
ATOM 1547 O O . LEU A 1 198 ? -3.642 -3.058 -11.115 1.00 84.19 198 LEU A O 1
ATOM 1551 N N . VAL A 1 199 ? -4.224 -1.105 -10.156 1.00 87.38 199 VAL A N 1
ATOM 1552 C CA . VAL A 1 199 ? -3.179 -1.163 -9.125 1.00 87.38 199 VAL A CA 1
ATOM 1553 C C . VAL A 1 199 ? -3.417 -2.336 -8.190 1.00 87.38 199 VAL A C 1
ATOM 1555 O O . VAL A 1 199 ? -2.477 -3.049 -7.853 1.00 87.38 199 VAL A O 1
ATOM 1558 N N . TYR A 1 200 ? -4.664 -2.566 -7.776 1.00 88.56 200 TYR A N 1
ATOM 1559 C CA . TYR A 1 200 ? -4.984 -3.718 -6.936 1.00 88.56 200 TYR A CA 1
ATOM 1560 C C . TYR A 1 200 ? -4.768 -5.043 -7.669 1.00 88.56 20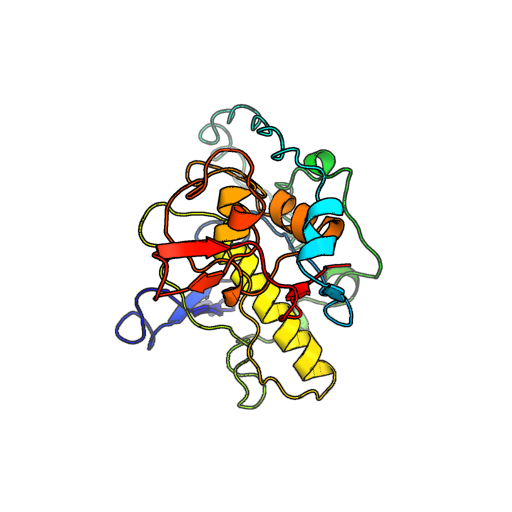0 TYR A C 1
ATOM 1562 O O . TYR A 1 200 ? -4.242 -5.973 -7.063 1.00 88.56 200 TYR A O 1
ATOM 1570 N N . LYS A 1 201 ? -5.075 -5.114 -8.972 1.00 86.88 201 LYS A N 1
ATOM 1571 C CA . LYS A 1 201 ? -4.718 -6.266 -9.812 1.00 86.88 201 LYS A CA 1
ATOM 1572 C C . LYS A 1 201 ? -3.206 -6.478 -9.858 1.00 86.88 201 LYS A C 1
ATOM 1574 O O . LYS A 1 201 ? -2.754 -7.588 -9.619 1.00 86.88 201 LYS A O 1
ATOM 1579 N N . TYR A 1 202 ? -2.426 -5.429 -10.104 1.00 86.31 202 TYR A N 1
ATOM 1580 C CA . TYR A 1 202 ? -0.964 -5.507 -10.100 1.00 86.31 202 TYR A CA 1
ATOM 1581 C C . TYR A 1 202 ? -0.425 -5.963 -8.734 1.00 86.31 202 TYR A C 1
ATOM 1583 O O . TYR A 1 202 ? 0.444 -6.825 -8.652 1.00 86.31 202 TYR A O 1
ATOM 1591 N N . ALA A 1 203 ? -0.982 -5.444 -7.640 1.00 88.94 203 ALA A N 1
ATOM 1592 C CA . ALA A 1 203 ? -0.607 -5.843 -6.288 1.00 88.94 203 ALA A CA 1
ATOM 1593 C C . ALA A 1 203 ? -0.961 -7.311 -5.968 1.00 88.94 203 ALA A C 1
ATOM 1595 O O . ALA A 1 203 ? -0.269 -7.940 -5.171 1.00 88.94 203 ALA A O 1
ATOM 1596 N N . HIS A 1 204 ? -2.021 -7.853 -6.572 1.00 86.44 204 HIS A N 1
ATOM 1597 C CA . HIS A 1 204 ? -2.408 -9.261 -6.451 1.00 86.44 204 HIS A CA 1
ATOM 1598 C C . HIS A 1 204 ? -1.525 -10.178 -7.312 1.00 86.44 204 HIS A C 1
ATOM 1600 O O . HIS A 1 204 ? -0.970 -11.149 -6.809 1.00 86.44 204 HIS A O 1
ATOM 1606 N N . ASP A 1 205 ? -1.384 -9.867 -8.601 1.00 83.81 205 ASP A N 1
ATOM 1607 C CA . ASP A 1 205 ? -0.711 -10.742 -9.567 1.00 83.81 205 ASP A CA 1
ATOM 1608 C C . ASP A 1 205 ? 0.811 -10.707 -9.422 1.00 83.81 205 ASP A C 1
ATOM 1610 O O . ASP A 1 205 ? 1.494 -11.697 -9.681 1.00 83.81 205 ASP A O 1
ATOM 1614 N N . THR A 1 206 ? 1.340 -9.549 -9.034 1.00 81.50 206 THR A N 1
ATOM 1615 C CA . THR A 1 206 ? 2.769 -9.257 -9.107 1.00 81.50 206 THR A CA 1
ATOM 1616 C C . THR A 1 206 ? 3.343 -8.810 -7.768 1.00 81.50 206 THR A C 1
ATOM 1618 O O . THR A 1 206 ? 4.459 -9.182 -7.419 1.00 81.50 206 THR A O 1
ATOM 1621 N N . GLY A 1 207 ? 2.575 -8.041 -6.996 1.00 86.25 207 GLY A N 1
ATOM 1622 C CA . GLY A 1 207 ? 3.012 -7.448 -5.736 1.00 86.25 207 GLY A CA 1
ATOM 1623 C C . GLY A 1 207 ? 3.747 -6.118 -5.919 1.00 86.25 207 GLY A C 1
ATOM 1624 O O . GLY A 1 207 ? 4.177 -5.743 -7.009 1.00 86.25 207 GLY A O 1
ATOM 1625 N N . ILE A 1 208 ? 3.863 -5.367 -4.823 1.00 89.81 208 ILE A N 1
ATOM 1626 C CA . ILE A 1 208 ? 4.533 -4.059 -4.805 1.00 89.81 208 ILE A CA 1
ATOM 1627 C C . ILE A 1 208 ? 5.701 -4.122 -3.811 1.00 89.81 208 ILE A C 1
ATOM 1629 O O . ILE A 1 208 ? 5.498 -4.569 -2.677 1.00 89.81 208 ILE A O 1
ATOM 1633 N N . PRO A 1 209 ? 6.920 -3.693 -4.190 1.00 88.75 209 PRO A N 1
ATOM 1634 C CA . PRO A 1 209 ? 8.048 -3.700 -3.274 1.00 88.75 209 PRO A CA 1
ATOM 1635 C C . PRO A 1 209 ? 8.004 -2.499 -2.320 1.00 88.75 209 PRO A C 1
ATOM 1637 O O . PRO A 1 209 ? 7.271 -1.521 -2.508 1.00 88.75 209 PRO A O 1
ATOM 1640 N N . HIS A 1 210 ? 8.835 -2.568 -1.285 1.00 89.88 210 HIS A N 1
ATOM 1641 C CA . HIS A 1 210 ? 9.044 -1.463 -0.355 1.00 89.88 210 HIS A CA 1
ATOM 1642 C C . HIS A 1 210 ? 9.641 -0.221 -1.054 1.00 89.88 210 HIS A C 1
ATOM 1644 O O . HIS A 1 210 ? 10.395 -0.344 -2.016 1.00 89.88 210 HIS A O 1
ATOM 1650 N N . GLU A 1 211 ? 9.360 0.976 -0.532 1.00 89.19 211 GLU A N 1
ATOM 1651 C CA . GLU A 1 211 ? 9.843 2.279 -1.026 1.00 89.19 211 GLU A CA 1
ATOM 1652 C C . GLU A 1 211 ? 11.356 2.310 -1.272 1.00 89.19 211 GLU A C 1
ATOM 1654 O O . GLU A 1 211 ? 11.829 2.958 -2.194 1.00 89.19 211 GLU A O 1
ATOM 1659 N N . THR A 1 212 ? 12.124 1.577 -0.471 1.00 86.81 212 THR A N 1
ATOM 1660 C CA . THR A 1 212 ? 13.588 1.510 -0.583 1.00 86.81 212 THR A CA 1
ATOM 1661 C C . THR A 1 212 ? 14.081 0.857 -1.872 1.00 86.81 212 THR A C 1
ATOM 1663 O O . THR A 1 212 ? 15.244 1.040 -2.202 1.00 86.81 212 THR A O 1
ATOM 1666 N N . CYS A 1 213 ? 13.241 0.106 -2.591 1.00 85.81 213 CYS A N 1
ATOM 1667 C CA . CYS A 1 213 ? 13.602 -0.419 -3.909 1.00 85.81 213 CYS A CA 1
ATOM 1668 C C . CYS A 1 213 ? 13.622 0.673 -4.980 1.00 85.81 213 CYS A C 1
ATOM 1670 O O . CYS A 1 213 ? 14.484 0.684 -5.853 1.00 85.81 213 CYS A O 1
ATOM 1672 N N . GLN A 1 214 ? 12.652 1.579 -4.923 1.00 86.69 214 GLN A N 1
ATOM 1673 C CA . GLN A 1 214 ? 12.493 2.670 -5.872 1.00 86.69 214 GLN A CA 1
ATOM 1674 C C . GLN A 1 214 ? 11.942 3.862 -5.110 1.00 86.69 214 GLN A C 1
ATOM 1676 O O . GLN A 1 214 ? 10.730 3.966 -4.883 1.00 86.69 214 GLN A O 1
ATOM 1681 N N . LEU A 1 215 ? 12.853 4.738 -4.691 1.00 88.38 215 LEU A N 1
ATOM 1682 C CA . LEU A 1 215 ? 12.487 6.002 -4.072 1.00 88.38 215 LEU A CA 1
ATOM 1683 C C . LEU A 1 215 ? 11.672 6.824 -5.067 1.00 88.38 215 LEU A C 1
ATOM 1685 O O . LEU A 1 215 ? 11.944 6.815 -6.266 1.00 88.38 215 LEU A O 1
ATOM 1689 N N . TYR A 1 216 ? 10.677 7.548 -4.571 1.00 86.88 216 TYR A N 1
ATOM 1690 C CA . TYR A 1 216 ? 9.898 8.446 -5.411 1.00 86.88 216 TYR A CA 1
ATOM 1691 C C . TYR A 1 216 ? 10.755 9.552 -6.050 1.00 86.88 216 TYR A C 1
ATOM 1693 O O . TYR A 1 216 ? 11.385 10.335 -5.340 1.00 86.88 216 TYR A O 1
ATOM 1701 N N . GLN A 1 217 ? 10.726 9.640 -7.384 1.00 84.62 217 GLN A N 1
ATOM 1702 C CA . GLN A 1 217 ? 11.477 10.618 -8.187 1.00 84.62 217 GLN A CA 1
ATOM 1703 C C . GLN A 1 217 ? 10.574 11.602 -8.948 1.00 84.62 217 GLN A C 1
ATOM 1705 O O . GLN A 1 217 ? 11.076 12.555 -9.535 1.00 84.62 217 GLN A O 1
ATOM 1710 N N . ALA A 1 218 ? 9.251 11.396 -8.938 1.00 82.31 218 ALA A N 1
ATOM 1711 C CA . ALA A 1 218 ? 8.275 12.229 -9.654 1.00 82.31 218 ALA A CA 1
ATOM 1712 C C . ALA A 1 218 ? 8.505 12.326 -11.179 1.00 82.31 218 ALA A C 1
ATOM 1714 O O . ALA A 1 218 ? 8.111 13.302 -11.815 1.00 82.31 218 ALA A O 1
ATOM 1715 N N . ILE A 1 219 ? 9.120 11.302 -11.774 1.00 78.38 219 ILE A N 1
ATOM 1716 C CA . ILE A 1 219 ? 9.356 11.186 -13.218 1.00 78.38 219 ILE A CA 1
ATOM 1717 C C . ILE A 1 219 ? 8.927 9.808 -13.718 1.00 78.38 219 ILE A C 1
ATOM 1719 O O . ILE A 1 219 ? 8.843 8.861 -12.936 1.00 78.38 219 ILE A O 1
ATOM 1723 N N . ASN A 1 220 ? 8.644 9.706 -15.015 1.00 78.00 220 ASN A N 1
ATOM 1724 C CA . ASN A 1 220 ? 8.340 8.431 -15.659 1.00 78.00 220 ASN A CA 1
ATOM 1725 C C . ASN A 1 220 ? 9.641 7.777 -16.126 1.00 78.00 220 ASN A C 1
ATOM 1727 O O . ASN A 1 220 ? 10.454 8.456 -16.751 1.00 78.00 220 ASN A O 1
ATOM 1731 N N . ASP A 1 221 ? 9.785 6.476 -15.875 1.00 75.69 221 ASP A N 1
ATOM 1732 C CA . ASP A 1 221 ? 10.824 5.618 -16.455 1.00 75.69 221 ASP A CA 1
ATOM 1733 C C . ASP A 1 221 ? 12.240 6.229 -16.404 1.00 75.69 221 ASP A C 1
ATOM 1735 O O . ASP A 1 221 ? 12.857 6.433 -17.456 1.00 75.69 221 ASP A O 1
ATOM 1739 N N . PRO A 1 222 ? 12.785 6.521 -15.202 1.00 76.44 222 PRO A N 1
ATOM 1740 C CA . PRO A 1 222 ? 14.104 7.148 -15.052 1.00 76.44 222 PRO A CA 1
ATOM 1741 C C . PRO A 1 222 ? 15.223 6.391 -15.779 1.00 76.44 222 PRO A C 1
ATOM 1743 O O . PRO A 1 222 ? 16.203 6.999 -16.208 1.00 76.44 222 PRO A O 1
ATOM 1746 N N . HIS A 1 223 ? 15.053 5.079 -15.969 1.00 77.19 223 HIS A N 1
ATOM 1747 C CA . HIS A 1 223 ? 16.013 4.198 -16.635 1.00 77.19 223 HIS A CA 1
ATOM 1748 C C . HIS A 1 223 ? 15.542 3.701 -18.012 1.00 77.19 223 HIS A C 1
ATOM 1750 O O . HIS A 1 223 ? 15.992 2.652 -18.476 1.00 77.19 223 HIS A O 1
ATOM 1756 N N . GLY A 1 224 ? 14.628 4.422 -18.670 1.00 75.00 224 GLY A N 1
ATOM 1757 C CA . GLY A 1 224 ? 14.098 4.071 -19.992 1.00 75.00 224 GLY A CA 1
ATOM 1758 C C . GLY A 1 224 ? 13.047 2.955 -19.974 1.00 75.00 224 GLY A C 1
ATOM 1759 O O . GLY A 1 224 ? 12.605 2.505 -18.920 1.00 75.00 224 GLY A O 1
ATOM 1760 N N . GLU A 1 225 ? 12.612 2.516 -21.160 1.00 64.19 225 GLU A N 1
ATOM 1761 C CA . GLU A 1 225 ? 11.330 1.810 -21.336 1.00 64.19 225 GLU A CA 1
ATOM 1762 C C . GLU A 1 225 ? 11.230 0.410 -20.717 1.00 64.19 225 GLU A C 1
ATOM 1764 O O . GLU A 1 225 ? 10.113 -0.076 -20.546 1.00 64.19 225 GLU A O 1
ATOM 1769 N N . ASN A 1 226 ? 12.341 -0.250 -20.380 1.00 62.38 226 ASN A N 1
ATOM 1770 C CA . ASN A 1 226 ? 12.285 -1.537 -19.685 1.00 62.38 226 ASN A CA 1
ATOM 1771 C C . ASN A 1 226 ? 13.643 -1.942 -19.114 1.00 62.38 226 ASN A C 1
ATOM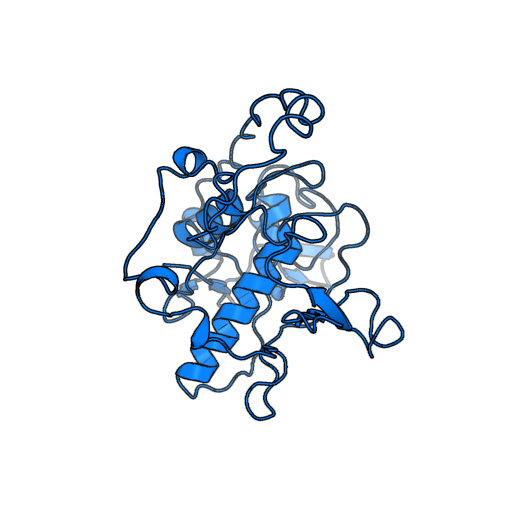 1773 O O . ASN A 1 226 ? 14.398 -2.718 -19.701 1.00 62.38 226 ASN A O 1
ATOM 1777 N N . THR A 1 227 ? 13.967 -1.415 -17.942 1.00 70.38 227 THR A N 1
ATOM 1778 C CA . THR A 1 227 ? 15.070 -1.949 -17.150 1.00 70.38 227 THR A CA 1
ATOM 1779 C C . THR A 1 227 ? 14.530 -2.376 -15.796 1.00 70.38 227 THR A C 1
ATOM 1781 O O . THR A 1 227 ? 13.722 -1.681 -15.191 1.00 70.38 227 THR A O 1
ATOM 1784 N N . ASP A 1 228 ? 14.993 -3.517 -15.289 1.00 74.38 228 ASP A N 1
ATOM 1785 C CA . ASP A 1 228 ? 14.698 -3.976 -13.922 1.00 74.38 228 ASP A CA 1
ATOM 1786 C C . ASP A 1 228 ? 15.021 -2.927 -12.845 1.00 74.38 228 ASP A C 1
ATOM 1788 O O . ASP A 1 228 ? 14.469 -2.962 -11.746 1.00 74.38 228 ASP A O 1
ATOM 1792 N N . LEU A 1 229 ? 15.896 -1.971 -13.179 1.00 78.88 229 LEU A N 1
ATOM 1793 C CA . LEU A 1 229 ? 16.229 -0.821 -12.345 1.00 78.88 229 LEU A CA 1
ATOM 1794 C C . LEU A 1 229 ? 14.994 0.031 -12.033 1.00 78.88 229 LEU A C 1
ATOM 1796 O O . LEU A 1 229 ? 14.902 0.585 -10.951 1.00 78.88 229 LEU A O 1
ATOM 1800 N N . ASN A 1 230 ? 13.991 0.062 -12.915 1.00 80.81 230 ASN A N 1
ATOM 1801 C CA . ASN A 1 230 ? 12.718 0.739 -12.666 1.00 80.81 230 ASN A CA 1
ATOM 1802 C C . ASN A 1 230 ? 11.828 0.033 -11.620 1.00 80.81 230 ASN A C 1
ATOM 1804 O O . ASN A 1 230 ? 10.764 0.556 -11.277 1.00 80.81 230 ASN A O 1
ATOM 1808 N N . ILE A 1 231 ? 12.206 -1.154 -11.138 1.00 81.00 231 ILE A N 1
ATOM 1809 C CA . ILE A 1 231 ? 11.458 -1.914 -10.127 1.00 81.00 231 ILE A CA 1
ATOM 1810 C C . ILE A 1 231 ? 12.199 -1.899 -8.791 1.00 81.00 231 ILE A C 1
ATOM 1812 O O . ILE A 1 231 ? 11.590 -1.663 -7.744 1.00 81.00 231 ILE A O 1
ATOM 1816 N N . CYS A 1 232 ? 13.500 -2.176 -8.813 1.00 82.12 232 CYS A N 1
ATOM 1817 C CA . CYS A 1 232 ? 14.347 -2.108 -7.634 1.00 82.12 232 CYS A CA 1
ATOM 1818 C C . CYS A 1 232 ? 15.784 -1.796 -8.052 1.00 82.12 232 CYS A C 1
ATOM 1820 O O . CYS A 1 232 ? 16.335 -2.466 -8.925 1.00 82.12 232 CYS A O 1
ATOM 1822 N N . GLU A 1 233 ? 16.402 -0.810 -7.410 1.00 80.06 233 GLU A N 1
ATOM 1823 C CA . GLU A 1 233 ? 17.789 -0.446 -7.672 1.00 80.06 233 GLU A CA 1
ATOM 1824 C C . GLU A 1 233 ? 18.530 -0.054 -6.398 1.00 80.06 233 GLU A C 1
ATOM 1826 O O . GLU A 1 233 ? 17.937 0.325 -5.387 1.00 80.06 233 GLU A O 1
ATOM 1831 N N . THR A 1 234 ? 19.856 -0.096 -6.480 1.00 77.75 234 THR A N 1
ATOM 1832 C CA . THR A 1 234 ? 20.739 0.575 -5.533 1.00 77.75 234 THR A CA 1
ATOM 1833 C C . THR A 1 234 ? 21.856 1.263 -6.306 1.00 77.75 234 THR A C 1
ATOM 1835 O O . THR A 1 234 ? 22.377 0.726 -7.287 1.00 77.75 234 THR A O 1
ATOM 1838 N N . CYS A 1 235 ? 22.217 2.472 -5.889 1.00 73.06 235 CYS A N 1
ATOM 1839 C CA . CYS A 1 235 ? 23.250 3.259 -6.549 1.00 73.06 235 CYS A CA 1
ATOM 1840 C C . CYS A 1 235 ? 24.428 3.432 -5.595 1.00 73.06 235 CYS A C 1
ATOM 1842 O O . CYS A 1 235 ? 24.279 3.940 -4.482 1.00 73.06 235 CYS A O 1
ATOM 1844 N N . ASN A 1 236 ? 25.615 3.009 -6.031 1.00 69.62 236 ASN A N 1
ATOM 1845 C CA . ASN A 1 236 ? 26.834 3.201 -5.258 1.00 69.62 236 ASN A CA 1
ATOM 1846 C C . ASN A 1 236 ? 27.389 4.608 -5.521 1.00 69.62 236 ASN A C 1
ATOM 1848 O O . ASN A 1 236 ? 27.713 4.961 -6.659 1.00 69.62 236 ASN A O 1
ATOM 1852 N N . SER A 1 237 ? 27.539 5.393 -4.454 1.00 62.06 237 SER A N 1
ATOM 1853 C CA . SER A 1 237 ? 28.061 6.763 -4.484 1.00 62.06 237 SER A CA 1
ATOM 1854 C C . SER A 1 237 ? 29.500 6.876 -5.004 1.00 62.06 237 SER A C 1
ATOM 1856 O O . SER A 1 237 ? 29.904 7.964 -5.403 1.00 62.06 237 SER A O 1
ATOM 1858 N N . ILE A 1 238 ? 30.261 5.778 -5.052 1.00 62.19 238 ILE A N 1
ATOM 1859 C CA . ILE A 1 238 ? 31.643 5.751 -5.556 1.00 62.19 238 ILE A CA 1
ATOM 1860 C C . ILE A 1 238 ? 31.697 5.673 -7.090 1.00 62.19 238 ILE A C 1
ATOM 1862 O O . ILE A 1 238 ? 32.610 6.231 -7.692 1.00 62.19 238 ILE A O 1
ATOM 1866 N N . PHE A 1 239 ? 30.731 5.009 -7.736 1.00 54.38 239 PHE A N 1
ATOM 1867 C CA . PHE A 1 239 ? 30.795 4.723 -9.176 1.00 54.38 239 PHE A CA 1
ATOM 1868 C C . PHE A 1 239 ? 29.754 5.464 -10.026 1.00 54.38 239 PHE A C 1
ATOM 1870 O O . PHE A 1 239 ? 29.831 5.366 -11.245 1.00 54.38 239 PHE A O 1
ATOM 1877 N N . VAL A 1 240 ? 28.807 6.207 -9.429 1.00 57.78 240 VAL A N 1
ATOM 1878 C CA . VAL A 1 240 ? 27.714 6.913 -10.153 1.00 57.78 240 VAL A CA 1
ATOM 1879 C C . VAL A 1 240 ? 27.000 5.979 -11.151 1.00 57.78 240 VAL A C 1
ATOM 1881 O O . VAL A 1 240 ? 26.554 6.375 -12.222 1.00 57.78 240 VAL A O 1
ATOM 1884 N N . LEU A 1 241 ? 26.926 4.695 -10.807 1.00 65.25 241 LEU A N 1
ATOM 1885 C CA . LEU A 1 241 ? 26.276 3.658 -11.594 1.00 65.25 241 LEU A CA 1
ATOM 1886 C C . LEU A 1 241 ? 25.298 2.942 -10.670 1.00 65.25 241 LEU A C 1
ATOM 1888 O O . LEU A 1 241 ? 25.686 2.421 -9.619 1.00 65.25 241 LEU A O 1
ATOM 1892 N N . CYS A 1 242 ? 24.025 2.957 -11.052 1.00 68.88 242 CYS A N 1
ATOM 1893 C CA . CYS A 1 242 ? 22.996 2.166 -10.396 1.00 68.88 242 CYS A CA 1
ATOM 1894 C C . CYS A 1 242 ? 23.091 0.731 -10.909 1.00 68.88 242 CYS A C 1
ATOM 1896 O O . CYS A 1 242 ? 23.254 0.496 -12.110 1.00 68.88 242 CYS A O 1
ATOM 1898 N N . THR A 1 243 ? 23.055 -0.234 -9.996 1.00 65.19 243 THR A N 1
ATOM 1899 C CA . THR A 1 243 ? 23.199 -1.647 -10.342 1.00 65.19 243 THR A CA 1
ATOM 1900 C C . THR A 1 243 ? 21.961 -2.427 -9.930 1.00 65.19 243 THR A C 1
ATOM 1902 O O . THR A 1 243 ? 21.263 -2.096 -8.971 1.00 65.19 243 THR A O 1
ATOM 1905 N N . LYS A 1 244 ? 21.722 -3.519 -10.663 1.00 61.19 244 LYS A N 1
ATOM 1906 C CA . LYS A 1 244 ? 20.791 -4.579 -10.262 1.00 61.19 244 LYS A CA 1
ATOM 1907 C C . LYS A 1 244 ? 21.398 -5.508 -9.207 1.00 61.19 244 LYS A C 1
ATOM 1909 O O . LYS A 1 244 ? 20.782 -6.527 -8.908 1.00 61.19 244 LYS A O 1
ATOM 1914 N N . ASP A 1 245 ? 22.621 -5.245 -8.724 1.00 57.81 245 ASP A N 1
ATOM 1915 C CA . ASP A 1 245 ? 23.328 -6.160 -7.823 1.00 57.81 245 ASP A CA 1
ATOM 1916 C C . ASP A 1 245 ? 22.716 -6.109 -6.422 1.00 57.81 245 ASP A C 1
ATOM 1918 O O . ASP A 1 245 ? 23.191 -5.475 -5.484 1.00 57.81 245 ASP A O 1
ATOM 1922 N N . LEU A 1 246 ? 21.587 -6.792 -6.342 1.00 57.72 246 LEU A N 1
ATOM 1923 C CA . LEU A 1 246 ? 20.749 -6.993 -5.184 1.00 57.72 246 LEU A CA 1
ATOM 1924 C C . LEU A 1 246 ? 21.010 -8.388 -4.595 1.00 57.72 246 LEU A C 1
ATOM 1926 O O . LEU A 1 246 ? 20.254 -8.848 -3.748 1.00 57.72 246 LEU A O 1
ATOM 1930 N N . SER A 1 247 ? 22.095 -9.061 -5.011 1.00 53.03 247 SER A N 1
ATOM 1931 C CA . SER A 1 247 ? 22.522 -10.367 -4.483 1.00 53.03 247 SER A CA 1
ATOM 1932 C C . SER A 1 247 ? 22.782 -10.343 -2.970 1.00 53.03 247 SER A C 1
ATOM 1934 O O . SER A 1 247 ? 22.763 -11.383 -2.314 1.00 53.03 247 SER A O 1
ATOM 1936 N N . SER A 1 248 ? 22.976 -9.145 -2.419 1.00 51.25 248 SER A N 1
ATOM 1937 C CA . SER A 1 248 ? 23.188 -8.852 -1.004 1.00 51.25 248 SER A CA 1
ATOM 1938 C C . SER A 1 248 ? 21.917 -8.420 -0.249 1.00 51.25 248 SER A C 1
ATOM 1940 O O . SER A 1 248 ? 21.993 -8.209 0.962 1.00 51.25 248 SER A O 1
ATOM 1942 N N . TYR A 1 249 ? 20.750 -8.319 -0.908 1.00 53.94 249 TYR A N 1
ATOM 1943 C CA . TYR A 1 249 ? 19.517 -7.799 -0.303 1.00 53.94 249 TYR A CA 1
ATOM 1944 C C . TYR A 1 249 ? 18.286 -8.667 -0.593 1.00 53.94 249 TYR A C 1
ATOM 1946 O O . TYR A 1 249 ? 17.984 -9.019 -1.731 1.00 53.94 249 TYR A O 1
ATOM 1954 N N . ASN A 1 250 ? 17.515 -8.952 0.458 1.00 59.91 250 ASN A N 1
ATOM 1955 C CA . ASN A 1 250 ? 16.181 -9.524 0.314 1.00 59.91 250 ASN A CA 1
ATOM 1956 C C . ASN A 1 250 ? 15.166 -8.407 0.056 1.00 59.91 250 ASN A C 1
ATOM 1958 O O . ASN A 1 250 ? 15.141 -7.412 0.785 1.00 59.91 250 ASN A O 1
ATOM 1962 N N . VAL A 1 251 ? 14.295 -8.594 -0.934 1.00 63.00 251 VAL A N 1
ATOM 1963 C CA . VAL A 1 251 ? 13.177 -7.683 -1.194 1.00 63.00 251 VAL A CA 1
ATOM 1964 C C . VAL A 1 251 ? 11.917 -8.276 -0.583 1.00 63.00 251 VAL A C 1
ATOM 1966 O O . VAL A 1 251 ? 11.546 -9.414 -0.864 1.00 63.00 251 VAL A O 1
ATOM 1969 N N . PHE A 1 252 ? 11.256 -7.490 0.264 1.00 70.62 252 PHE A N 1
ATOM 1970 C CA . PHE A 1 252 ? 9.913 -7.810 0.729 1.00 70.62 252 PHE A CA 1
ATOM 1971 C C . PHE A 1 252 ? 8.913 -7.438 -0.358 1.00 70.62 252 PHE A C 1
ATOM 1973 O O . PHE A 1 252 ? 8.749 -6.259 -0.689 1.00 70.62 252 PHE A O 1
ATOM 1980 N N . LEU A 1 253 ? 8.249 -8.457 -0.885 1.00 69.88 253 LEU A N 1
ATOM 1981 C CA . LEU A 1 253 ? 7.167 -8.324 -1.834 1.00 69.88 253 LEU A CA 1
ATOM 1982 C C . LEU A 1 253 ? 5.832 -8.425 -1.112 1.00 69.88 253 LEU A C 1
ATOM 1984 O O . LEU A 1 253 ? 5.502 -9.441 -0.500 1.00 69.88 253 LEU A O 1
ATOM 1988 N N . TYR A 1 254 ? 5.049 -7.362 -1.200 1.00 77.62 254 TYR A N 1
ATOM 1989 C CA . TYR A 1 254 ? 3.756 -7.289 -0.549 1.00 77.62 254 TYR A CA 1
ATOM 1990 C C . TYR A 1 254 ? 2.666 -7.663 -1.551 1.00 77.62 254 TYR A C 1
ATOM 1992 O O . TYR A 1 254 ? 2.377 -6.901 -2.476 1.00 77.62 254 TYR A O 1
ATOM 2000 N N . ILE A 1 255 ? 2.102 -8.858 -1.365 1.00 76.19 255 ILE A N 1
ATOM 2001 C CA . ILE A 1 255 ? 1.061 -9.444 -2.218 1.00 76.19 255 ILE A CA 1
ATOM 2002 C C . ILE A 1 255 ? -0.298 -9.306 -1.536 1.00 76.19 255 ILE A C 1
ATOM 2004 O O . ILE A 1 255 ? -0.399 -9.255 -0.306 1.00 76.19 255 ILE A O 1
ATOM 2008 N N . PHE A 1 256 ? -1.348 -9.251 -2.345 1.00 78.75 256 PHE A N 1
ATOM 2009 C CA . PHE A 1 256 ? -2.731 -9.194 -1.898 1.00 78.75 256 PHE A CA 1
ATOM 2010 C C . PHE A 1 256 ? -3.500 -10.422 -2.384 1.00 78.75 256 PHE A C 1
ATOM 2012 O O . PHE A 1 256 ? -3.230 -10.930 -3.467 1.00 78.75 256 PHE A O 1
ATOM 2019 N N . GLY A 1 257 ? -4.426 -10.911 -1.558 1.00 61.44 257 GLY A N 1
ATOM 2020 C CA . GLY A 1 257 ? -5.232 -12.107 -1.799 1.00 61.44 257 GLY A CA 1
ATOM 2021 C C . GLY A 1 257 ? -6.725 -11.834 -1.806 1.00 61.44 257 GLY A C 1
ATOM 2022 O O . GLY A 1 257 ? -7.169 -10.753 -1.363 1.00 61.44 257 GLY A O 1
#

Radius of gyration: 20.12 Å; chains: 1; bounding box: 69×39×45 Å